Protein AF-A0A914VHV5-F1 (afdb_monomer)

pLDDT: mean 83.79, std 13.7, range [30.36, 97.0]

Organism: NCBI:txid2011161

Foldseek 3Di:
DVLLVLLLLLLLVVLVVCPVVDDLADDQVVDAAEFEPDPSGVSSRQSSVLNNRQQDDPQCPDPVDRGHDDDYHYDHQQPDPQLNVPHAQQLVVVVVVVCVVPPPVLVVVCVVCVVVQVVCCVPVPDPDRDDPPPRVVVVVCVVQVDRQVNVQVVCVLLVNHDPDGQDRSKDWDWDWDDDPNWIFIWIWIDRDSVDDTDTTDRRPADPRRTPVNVVVSNVVRDDPDSCVSSPPPDPPPDDDDPDPDD

InterPro domains:
  IPR000560 Histidine phosphatase superfamily, clade-2 [PF00328] (6-115)
  IPR000560 Histidine phosphatase superfamily, clade-2 [cd07061] (6-190)
  IPR029033 Histidine phosphatase superfamily [G3DSA:3.40.50.1240] (1-146)
  IPR029033 Histidine phosphatase superfamily [G3DSA:3.40.50.1240] (147-243)
  IPR029033 Histidine phosphatase superfamily [SSF53254] (2-230)
  IPR050645 Histidine Acid Phosphatase [PTHR11567] (2-126)

Sequence (246 aa):
MKGIWQQYDLGKYLRQRYDGFFPRKYVASEI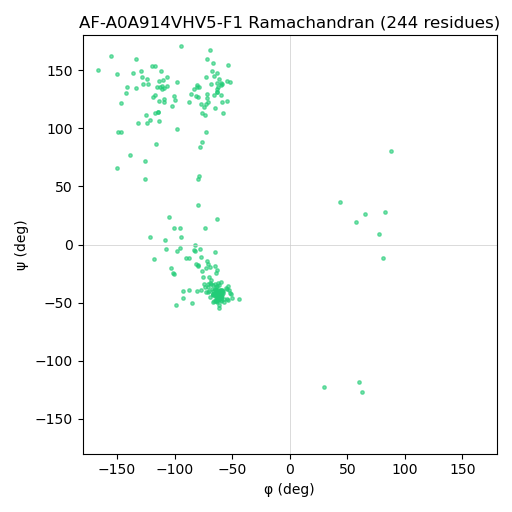AVRSSSYNRAIMSALTTMAGLFEPEGDQIWNKNVNWQPVSVQVIPKADDPLLYTSRSCPAAEKLWEDYKKNSLELRRVEQQYSTLLKYLEEKSGFNRSLSLYKDVVRIFDSLNCEHDTTLSALFNNLGAPQNRNPPYAAMLMIELHQVGDQYFVEVYYRNDSAHAAHIINVGECPGPCSLHQFGIRSDSRIPKNWYKECGFDDCSNKHTESGDNS

Solvent-accessible surface area (backbone atoms only — not comparable to full-atom values): 14905 Å² total; per-residue (Å²): 113,70,69,54,54,47,22,23,52,49,11,41,49,52,39,63,75,42,59,87,74,55,73,71,58,85,50,77,93,82,53,86,44,77,38,47,68,44,68,71,45,43,54,39,51,55,32,20,46,38,35,42,31,47,48,54,81,89,55,51,87,44,97,91,45,83,55,51,96,74,78,68,46,67,48,58,63,95,76,28,84,82,75,34,89,83,56,90,35,63,45,60,52,50,54,49,55,52,46,68,76,66,39,64,67,59,53,52,51,52,61,75,43,42,71,58,50,52,52,45,33,74,70,68,74,51,97,53,89,71,45,74,76,62,42,49,43,48,52,48,34,65,76,61,74,62,78,49,60,63,60,52,51,49,26,50,74,44,50,40,69,70,98,61,83,66,44,90,75,41,44,80,47,80,44,83,45,74,61,88,97,44,48,33,47,49,39,30,43,28,71,48,91,92,51,79,63,42,81,53,68,47,46,100,40,68,87,82,26,38,46,66,60,53,45,61,58,48,60,79,73,53,74,91,48,60,55,61,69,24,68,49,94,54,96,77,77,71,84,80,76,80,76,85,77,129

Structure (mmCIF, N/CA/C/O backbone):
data_AF-A0A914VHV5-F1
#
_entry.id   AF-A0A914VHV5-F1
#
loop_
_atom_site.group_PDB
_atom_site.id
_atom_site.type_symbol
_atom_site.label_atom_id
_atom_site.label_alt_id
_atom_site.label_comp_id
_atom_site.label_asym_id
_atom_site.label_entity_id
_atom_site.label_seq_id
_atom_site.pdbx_PDB_ins_code
_atom_site.Cartn_x
_atom_site.Cartn_y
_atom_site.Cartn_z
_atom_site.occupancy
_atom_site.B_iso_or_equiv
_atom_site.auth_seq_id
_atom_site.auth_comp_id
_atom_site.auth_asym_id
_atom_site.auth_atom_id
_atom_site.pdbx_PDB_model_num
ATOM 1 N N . MET A 1 1 ? 11.439 -12.213 13.516 1.00 62.00 1 MET A N 1
ATOM 2 C CA . MET A 1 1 ? 10.510 -11.504 14.431 1.00 62.00 1 MET A CA 1
ATOM 3 C C . MET A 1 1 ? 10.406 -9.995 14.184 1.00 62.00 1 MET A C 1
ATOM 5 O O . MET A 1 1 ? 9.335 -9.465 14.430 1.00 62.00 1 MET A O 1
ATOM 9 N N . LYS A 1 2 ? 11.432 -9.299 13.660 1.00 86.88 2 LYS A N 1
ATOM 10 C CA . LYS A 1 2 ? 11.384 -7.843 13.384 1.00 86.88 2 LYS A CA 1
ATOM 11 C C . LYS A 1 2 ? 10.148 -7.381 12.583 1.00 86.88 2 LYS A C 1
ATOM 13 O O . LYS A 1 2 ? 9.486 -6.444 13.004 1.00 86.88 2 LYS A O 1
ATOM 18 N N . GLY A 1 3 ? 9.789 -8.086 11.504 1.00 87.69 3 GLY A N 1
ATOM 19 C CA . GLY A 1 3 ? 8.622 -7.742 10.675 1.00 87.69 3 GLY A CA 1
ATOM 20 C C . GLY A 1 3 ? 7.271 -7.809 11.397 1.00 87.69 3 GLY A C 1
ATOM 21 O O . GLY A 1 3 ? 6.397 -6.999 11.121 1.00 87.69 3 GLY A O 1
ATOM 22 N N . ILE A 1 4 ? 7.114 -8.725 12.360 1.00 92.06 4 ILE A N 1
ATOM 23 C CA . ILE A 1 4 ? 5.885 -8.837 13.165 1.00 92.06 4 ILE A CA 1
ATOM 24 C C . ILE A 1 4 ? 5.730 -7.576 14.021 1.00 92.06 4 ILE A C 1
ATOM 26 O O . ILE A 1 4 ? 4.691 -6.931 13.974 1.00 92.06 4 ILE A O 1
ATOM 30 N N . TRP A 1 5 ? 6.787 -7.166 14.725 1.00 93.56 5 TRP A N 1
ATOM 31 C CA . TRP A 1 5 ? 6.767 -5.933 15.519 1.00 93.56 5 TRP A CA 1
ATOM 32 C C . TRP A 1 5 ? 6.475 -4.697 14.669 1.00 93.56 5 TRP A C 1
ATOM 34 O O . TRP A 1 5 ? 5.610 -3.910 15.027 1.00 93.56 5 TRP A O 1
ATOM 44 N N . GLN A 1 6 ? 7.099 -4.581 13.493 1.00 92.88 6 GLN A N 1
ATOM 45 C CA . GLN A 1 6 ? 6.834 -3.468 12.575 1.00 92.88 6 GLN A CA 1
ATOM 46 C C . GLN A 1 6 ? 5.355 -3.379 12.166 1.00 92.88 6 GLN A C 1
ATOM 48 O O . GLN A 1 6 ? 4.797 -2.286 12.120 1.00 92.88 6 GLN A O 1
ATOM 53 N N . GLN A 1 7 ? 4.713 -4.517 11.886 1.00 94.44 7 GLN A N 1
ATOM 54 C CA . GLN A 1 7 ? 3.294 -4.556 11.520 1.00 94.44 7 GLN A CA 1
ATOM 55 C C . GLN A 1 7 ? 2.375 -4.304 12.717 1.00 94.44 7 GLN A C 1
ATOM 57 O O . GLN A 1 7 ? 1.360 -3.627 12.570 1.00 94.44 7 GLN A O 1
ATOM 62 N N . TYR A 1 8 ? 2.741 -4.794 13.902 1.00 95.56 8 TYR A N 1
ATOM 63 C CA . TYR A 1 8 ? 2.000 -4.533 15.135 1.00 95.56 8 TYR A CA 1
ATOM 64 C C . TYR A 1 8 ? 2.019 -3.041 15.487 1.00 95.56 8 TYR A C 1
ATOM 66 O O . TYR A 1 8 ? 0.967 -2.437 15.696 1.00 95.56 8 TYR A O 1
ATOM 74 N N . ASP A 1 9 ? 3.201 -2.421 15.453 1.00 95.19 9 ASP A N 1
ATOM 75 C CA . ASP A 1 9 ? 3.385 -0.990 15.702 1.00 95.19 9 ASP A CA 1
ATOM 76 C C . ASP A 1 9 ? 2.663 -0.138 14.653 1.00 95.19 9 ASP A C 1
ATOM 78 O O . ASP A 1 9 ? 2.087 0.900 14.979 1.00 95.19 9 ASP A O 1
ATOM 82 N N . LEU A 1 10 ? 2.633 -0.589 13.393 1.00 95.12 10 LEU A N 1
ATOM 83 C CA . LEU A 1 10 ? 1.822 0.032 12.347 1.00 95.12 10 LEU A CA 1
ATOM 84 C C . LEU A 1 10 ? 0.323 -0.015 12.688 1.00 95.12 10 LEU A C 1
ATOM 86 O O . LEU A 1 10 ? -0.371 0.985 12.515 1.00 95.12 10 LEU A O 1
ATOM 90 N N . GLY A 1 11 ? -0.167 -1.135 13.223 1.00 96.00 11 GLY A N 1
ATOM 91 C CA . GLY A 1 11 ? -1.534 -1.257 13.734 1.00 96.00 11 GLY A CA 1
ATOM 92 C C . GLY A 1 11 ? -1.826 -0.269 14.866 1.00 96.00 11 GLY A C 1
ATOM 93 O O . GLY A 1 11 ? -2.830 0.440 14.830 1.00 96.00 11 GLY A O 1
ATOM 94 N N . LYS A 1 12 ? -0.909 -0.140 15.833 1.00 95.56 12 LYS A N 1
ATOM 95 C CA . LYS A 1 12 ? -1.035 0.833 16.933 1.00 95.56 12 LYS A CA 1
ATOM 96 C C . LYS A 1 12 ? -1.017 2.278 16.428 1.00 95.56 12 LYS A C 1
ATOM 98 O O . LYS A 1 12 ? -1.802 3.095 16.906 1.00 95.56 12 LYS A O 1
ATOM 103 N N . TYR A 1 13 ? -0.177 2.585 15.438 1.00 95.88 13 TYR A N 1
ATOM 104 C CA . TYR A 1 13 ? -0.155 3.889 14.774 1.00 95.88 13 TYR A CA 1
ATOM 105 C C . TYR A 1 13 ? -1.501 4.210 14.113 1.00 95.88 13 TYR A C 1
ATOM 107 O O . TYR A 1 13 ? -2.045 5.290 14.332 1.00 95.88 13 TYR A O 1
ATOM 115 N N . LEU A 1 14 ? -2.073 3.267 13.355 1.00 95.81 14 LEU A N 1
ATOM 116 C CA . LEU A 1 14 ? -3.394 3.428 12.740 1.00 95.81 14 LEU A CA 1
ATOM 117 C C . LEU A 1 14 ? -4.486 3.659 13.786 1.00 95.81 14 LEU A C 1
ATOM 119 O O . LEU A 1 14 ? -5.346 4.518 13.594 1.00 95.81 14 LEU A O 1
ATOM 123 N N . ARG A 1 15 ? -4.431 2.936 14.914 1.00 95.19 15 ARG A N 1
ATOM 124 C CA . ARG A 1 15 ? -5.389 3.112 16.009 1.00 95.19 15 ARG A CA 1
ATOM 125 C C . ARG A 1 15 ? -5.335 4.526 16.573 1.00 95.19 15 ARG A C 1
ATOM 127 O O . ARG A 1 15 ? -6.385 5.105 16.828 1.00 95.19 15 ARG A O 1
ATOM 134 N N . GLN A 1 16 ? -4.134 5.066 16.762 1.00 94.94 16 GLN A N 1
ATOM 135 C CA . GLN A 1 16 ? -3.941 6.430 17.251 1.00 94.94 16 GLN A CA 1
ATOM 136 C C . GLN A 1 16 ? -4.367 7.472 16.212 1.00 94.94 16 GLN A C 1
ATOM 138 O O . GLN A 1 16 ? -5.062 8.421 16.557 1.00 94.94 16 GLN A O 1
ATOM 143 N N . ARG A 1 17 ? -3.984 7.292 14.941 1.00 95.06 17 ARG A N 1
ATOM 144 C CA . ARG A 1 17 ? -4.293 8.235 13.854 1.00 95.06 17 ARG A CA 1
ATOM 145 C C . ARG A 1 17 ? -5.795 8.379 13.620 1.00 95.06 17 ARG A C 1
ATOM 147 O O . ARG A 1 17 ? -6.265 9.488 13.401 1.00 95.06 17 ARG A O 1
ATOM 154 N N . TYR A 1 18 ? -6.519 7.266 13.656 1.00 95.25 18 TYR A N 1
ATOM 155 C CA . TYR A 1 18 ? -7.953 7.218 13.385 1.00 95.25 18 TYR A CA 1
ATOM 156 C C . TYR A 1 18 ? -8.787 7.047 14.662 1.00 95.25 18 TYR A C 1
ATOM 158 O O . TYR A 1 18 ? -9.908 6.532 14.614 1.00 95.25 18 TYR A O 1
ATOM 166 N N . ASP A 1 19 ? -8.257 7.430 15.829 1.00 92.75 19 ASP A N 1
ATOM 167 C CA . ASP A 1 19 ? -9.059 7.495 17.053 1.00 92.75 19 ASP A CA 1
ATOM 168 C C . ASP A 1 19 ? -10.223 8.475 16.848 1.00 92.75 19 ASP A C 1
ATOM 170 O O . ASP A 1 19 ? -10.046 9.582 16.345 1.00 92.75 19 ASP A O 1
ATOM 174 N N . GLY A 1 20 ? -11.437 8.026 17.160 1.00 90.75 20 GLY A N 1
ATOM 175 C CA . GLY A 1 20 ? -12.668 8.779 16.907 1.00 90.75 20 GLY A CA 1
ATOM 176 C C . GLY A 1 20 ? -13.232 8.707 15.479 1.00 90.75 20 GLY A C 1
ATOM 177 O O . GLY A 1 20 ? -14.383 9.093 15.304 1.00 90.75 20 GLY A O 1
ATOM 178 N N . PHE A 1 21 ? -12.500 8.187 14.481 1.00 92.69 21 PHE A N 1
ATOM 179 C CA . PHE A 1 21 ? -13.040 7.997 13.121 1.00 92.69 21 PHE A CA 1
ATOM 180 C C . PHE A 1 21 ? -13.809 6.677 12.980 1.00 92.69 21 PHE A C 1
ATOM 182 O O . PHE A 1 21 ? -14.954 6.679 12.539 1.00 92.69 21 PHE A O 1
ATOM 189 N N . PHE A 1 22 ? -13.209 5.559 13.403 1.00 89.44 22 PHE A N 1
ATOM 190 C CA . PHE A 1 22 ? -13.908 4.275 13.548 1.00 89.44 22 PHE A CA 1
ATOM 191 C C . PHE A 1 22 ? -13.912 3.804 15.010 1.00 89.44 22 PHE A C 1
ATOM 193 O O . PHE A 1 22 ? -12.989 4.152 15.767 1.00 89.44 22 PHE A O 1
ATOM 200 N N . PRO A 1 23 ? -14.914 2.996 15.417 1.00 89.81 23 PRO A N 1
ATOM 201 C CA . PRO A 1 23 ? -15.052 2.497 16.780 1.00 89.81 23 PRO A CA 1
ATOM 202 C C . PRO A 1 23 ? -13.787 1.798 17.289 1.00 89.81 23 PRO A C 1
ATOM 204 O O . PRO A 1 23 ? -12.987 1.259 16.522 1.00 89.81 23 PRO A O 1
ATOM 207 N N . ARG A 1 24 ? -13.597 1.782 18.614 1.00 91.25 24 ARG A N 1
ATOM 208 C CA . ARG A 1 24 ? -12.517 0.991 19.234 1.00 91.25 24 ARG A CA 1
ATOM 209 C C . ARG A 1 24 ? -12.723 -0.508 19.072 1.00 91.25 24 ARG A C 1
ATOM 211 O O . ARG A 1 24 ? -11.761 -1.237 18.861 1.00 91.25 24 ARG A O 1
ATOM 218 N N . LYS A 1 25 ? -13.982 -0.940 19.114 1.00 93.75 25 LYS A N 1
ATOM 219 C CA . LYS A 1 25 ? -14.383 -2.319 18.842 1.00 93.75 25 LYS A CA 1
ATOM 220 C C . LYS A 1 25 ? -14.270 -2.630 17.354 1.00 93.75 25 LYS A C 1
ATOM 222 O O . LYS A 1 25 ? -14.583 -1.788 16.516 1.00 93.75 25 LYS A O 1
ATOM 227 N N . TYR A 1 26 ? -13.883 -3.857 17.030 1.00 94.81 26 TYR A N 1
ATOM 228 C CA . TYR A 1 26 ? -13.874 -4.325 15.649 1.00 94.81 26 TYR A CA 1
ATOM 229 C C . TYR A 1 26 ? -15.309 -4.536 15.149 1.00 94.81 26 TYR A C 1
ATOM 231 O O . TYR A 1 26 ? -16.079 -5.275 15.765 1.00 94.81 26 TYR A O 1
ATOM 239 N N . VAL A 1 27 ? -15.657 -3.923 14.017 1.00 92.94 27 VAL A N 1
ATOM 240 C CA . VAL A 1 27 ? -16.961 -4.083 13.361 1.00 92.94 27 VAL A CA 1
ATOM 241 C C . VAL A 1 27 ? -16.737 -4.522 11.915 1.00 92.94 27 VAL A C 1
ATOM 243 O O . VAL A 1 27 ? -16.249 -3.759 11.083 1.00 92.94 27 VAL A O 1
ATOM 246 N N . ALA A 1 28 ? -17.103 -5.767 11.599 1.00 91.25 28 ALA A N 1
ATOM 247 C CA . ALA A 1 28 ? -16.816 -6.378 10.297 1.00 91.25 28 ALA A CA 1
ATOM 248 C C . ALA A 1 28 ? -17.501 -5.682 9.103 1.00 91.25 28 ALA A C 1
ATOM 250 O O . ALA A 1 28 ? -17.031 -5.817 7.977 1.00 91.25 28 ALA A O 1
ATOM 251 N N . SER A 1 29 ? -18.592 -4.938 9.327 1.00 91.12 29 SER A N 1
ATOM 252 C CA . SER A 1 29 ? -19.268 -4.152 8.284 1.00 91.12 29 SER A CA 1
ATOM 253 C C . SER A 1 29 ? -18.592 -2.813 7.980 1.00 91.12 29 SER A C 1
ATOM 255 O O . SER A 1 29 ? -18.855 -2.239 6.930 1.00 91.12 29 SER A O 1
ATOM 257 N N . GLU A 1 30 ? -17.740 -2.313 8.877 1.00 90.94 30 GLU A N 1
ATOM 258 C CA . GLU A 1 30 ? -17.025 -1.040 8.707 1.00 90.94 30 GLU A CA 1
ATOM 259 C C . GLU A 1 30 ? -15.578 -1.252 8.250 1.00 90.94 30 GLU A C 1
ATOM 261 O O . GLU A 1 30 ? -14.992 -0.388 7.601 1.00 90.94 30 GLU A O 1
ATOM 266 N N . ILE A 1 31 ? -15.000 -2.416 8.564 1.00 92.50 31 ILE A N 1
ATOM 267 C CA . ILE A 1 31 ? -13.592 -2.722 8.320 1.00 92.50 31 ILE A CA 1
ATOM 268 C C . ILE A 1 31 ? -13.466 -3.955 7.428 1.00 92.50 31 ILE A C 1
ATOM 270 O O . ILE A 1 31 ? -13.639 -5.093 7.872 1.00 92.50 31 ILE A O 1
ATOM 274 N N . ALA A 1 32 ? -13.083 -3.720 6.175 1.00 93.38 32 ALA A N 1
ATOM 275 C CA . ALA A 1 32 ? -12.709 -4.762 5.231 1.00 93.38 32 ALA A CA 1
ATOM 276 C C . ALA A 1 32 ? -11.182 -4.863 5.129 1.00 93.38 32 ALA A C 1
ATOM 278 O O . ALA A 1 32 ? -10.499 -3.874 4.865 1.00 93.38 32 ALA A O 1
ATOM 279 N N . VAL A 1 33 ? -10.645 -6.071 5.297 1.00 94.25 33 VAL A N 1
ATOM 280 C CA . VAL A 1 33 ? -9.208 -6.341 5.171 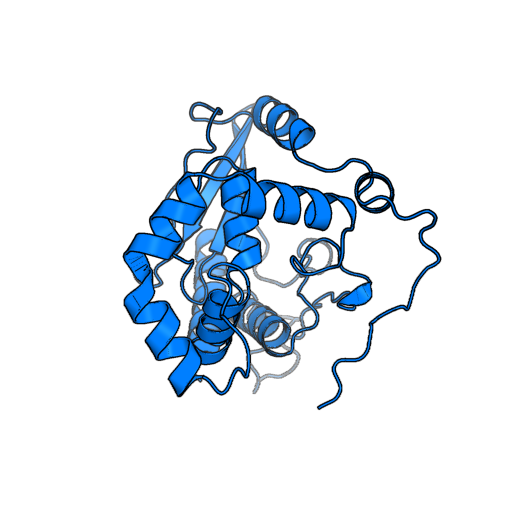1.00 94.25 33 VAL A CA 1
ATOM 281 C C . VAL A 1 33 ? -9.000 -7.344 4.049 1.00 94.25 33 VAL A C 1
ATOM 283 O O . VAL A 1 33 ? -9.598 -8.420 4.057 1.00 94.25 33 VAL A O 1
ATOM 286 N N . ARG A 1 34 ? -8.131 -7.012 3.094 1.00 92.25 34 ARG A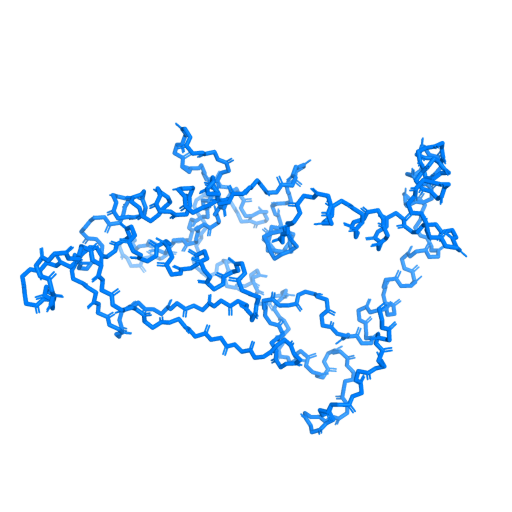 N 1
ATOM 287 C CA . ARG A 1 34 ? -7.753 -7.895 1.988 1.00 92.25 34 ARG A CA 1
ATOM 288 C C . ARG A 1 34 ? -6.238 -8.018 1.910 1.00 92.25 34 ARG A C 1
ATOM 290 O O . ARG A 1 34 ? -5.531 -7.024 2.041 1.00 92.25 34 ARG A O 1
ATOM 297 N N . SER A 1 35 ? -5.747 -9.229 1.674 1.00 89.69 35 SER A N 1
ATOM 298 C CA . SER A 1 35 ? -4.321 -9.519 1.517 1.00 89.69 35 SER A CA 1
ATOM 299 C C . SER A 1 35 ? -4.067 -10.420 0.309 1.00 89.69 35 SER A C 1
ATOM 301 O O . SER A 1 35 ? -4.972 -11.106 -0.172 1.00 89.69 35 SER A O 1
ATOM 303 N N . SER A 1 36 ? -2.831 -10.417 -0.191 1.00 87.19 36 SER A N 1
ATOM 304 C CA . SER A 1 36 ? -2.400 -11.386 -1.201 1.00 87.19 36 SER A CA 1
ATOM 305 C C . SER A 1 36 ? -2.240 -12.771 -0.570 1.00 87.19 36 SER A C 1
ATOM 307 O O . SER A 1 36 ? -2.050 -12.902 0.640 1.00 87.19 36 SER A O 1
ATOM 309 N N . SER A 1 37 ? -2.266 -13.830 -1.382 1.00 87.44 37 SER A N 1
ATOM 310 C CA . SER A 1 37 ? -2.199 -15.215 -0.891 1.00 87.44 37 SER A CA 1
ATOM 311 C C . SER A 1 37 ? -0.817 -15.663 -0.395 1.00 87.44 37 SER A C 1
ATOM 313 O O . SER A 1 37 ? -0.580 -16.857 -0.228 1.00 87.44 37 SER A O 1
ATOM 315 N N . TYR A 1 38 ? 0.122 -14.740 -0.175 1.00 85.81 38 TYR A N 1
ATOM 316 C CA . TYR A 1 38 ? 1.415 -15.062 0.419 1.00 85.81 38 TYR A CA 1
ATOM 317 C C . TYR A 1 38 ? 1.320 -15.109 1.941 1.00 85.81 38 TYR A C 1
ATOM 319 O O . TYR A 1 38 ? 0.874 -14.146 2.564 1.00 85.81 38 TYR A O 1
ATOM 327 N N . ASN A 1 39 ? 1.887 -16.151 2.555 1.00 89.25 39 ASN A N 1
ATOM 328 C CA . ASN A 1 39 ? 1.931 -16.294 4.016 1.00 89.25 39 ASN A CA 1
ATOM 329 C C . ASN A 1 39 ? 2.470 -15.036 4.715 1.00 89.25 39 ASN A C 1
ATOM 331 O O . ASN A 1 39 ? 1.881 -14.577 5.688 1.00 89.25 39 ASN A O 1
ATOM 335 N N . ARG A 1 40 ? 3.530 -14.414 4.175 1.00 88.00 40 ARG A N 1
ATOM 336 C CA . ARG A 1 40 ? 4.093 -13.171 4.734 1.00 88.00 40 ARG A CA 1
ATOM 337 C C . ARG A 1 40 ? 3.087 -12.016 4.767 1.00 88.00 40 ARG A C 1
ATOM 339 O O . ARG A 1 40 ? 3.055 -11.272 5.743 1.00 88.00 40 ARG A O 1
ATOM 346 N N . ALA A 1 41 ? 2.257 -11.882 3.734 1.00 88.56 41 ALA A N 1
ATOM 347 C CA . ALA A 1 41 ? 1.283 -10.802 3.604 1.00 88.56 41 ALA A CA 1
ATOM 348 C C . ALA A 1 41 ? 0.060 -11.048 4.496 1.00 88.56 41 ALA A C 1
ATOM 350 O O . ALA A 1 41 ? -0.426 -10.123 5.144 1.00 88.56 41 ALA A O 1
ATOM 351 N N . ILE A 1 42 ? -0.400 -12.299 4.587 1.00 91.69 42 ILE A N 1
ATOM 352 C CA . ILE A 1 42 ? -1.489 -12.698 5.490 1.00 91.69 42 ILE A CA 1
ATOM 353 C C . ILE A 1 42 ? -1.068 -12.486 6.947 1.00 91.69 42 ILE A C 1
ATOM 355 O O . ILE A 1 42 ? -1.782 -11.835 7.705 1.00 91.69 42 ILE A O 1
ATOM 359 N N . MET A 1 43 ? 0.120 -12.968 7.330 1.00 93.75 43 MET A N 1
ATOM 360 C CA . MET A 1 43 ? 0.656 -12.774 8.680 1.00 93.75 43 MET A CA 1
ATOM 361 C C . MET A 1 43 ? 0.843 -11.294 9.011 1.00 93.75 43 MET A C 1
ATOM 363 O O . MET A 1 43 ? 0.538 -10.883 10.128 1.00 93.75 43 MET A O 1
ATOM 367 N N . SER A 1 44 ? 1.303 -10.489 8.048 1.00 94.06 44 SER A N 1
ATOM 368 C CA . SER A 1 44 ? 1.431 -9.040 8.226 1.00 94.06 44 SER A CA 1
ATOM 369 C C . SER A 1 44 ? 0.075 -8.402 8.501 1.00 94.06 44 SER A C 1
ATOM 371 O O . SER A 1 44 ? -0.073 -7.760 9.533 1.00 94.06 44 SER A O 1
ATOM 373 N N . ALA A 1 45 ? -0.928 -8.671 7.657 1.00 94.81 45 ALA A N 1
ATOM 374 C CA . ALA A 1 45 ? -2.280 -8.146 7.825 1.00 94.81 45 ALA A CA 1
ATOM 375 C C . ALA A 1 45 ? -2.873 -8.525 9.190 1.00 94.81 45 ALA A C 1
ATOM 377 O O . ALA A 1 45 ? -3.314 -7.650 9.927 1.00 94.81 45 ALA A O 1
ATOM 378 N N . LEU A 1 46 ? -2.812 -9.805 9.574 1.00 96.00 46 LEU A N 1
ATOM 379 C CA . LEU A 1 46 ? -3.296 -10.274 10.879 1.00 96.00 46 LEU A CA 1
ATOM 380 C C . LEU A 1 46 ? -2.589 -9.578 12.049 1.00 96.00 46 LEU A C 1
ATOM 382 O O . LEU A 1 46 ? -3.229 -9.232 13.039 1.00 96.00 46 LEU A O 1
ATOM 386 N N . THR A 1 47 ? -1.281 -9.348 11.930 1.00 96.19 47 THR A N 1
ATOM 387 C CA . THR A 1 47 ? -0.490 -8.678 12.968 1.00 96.19 47 THR A CA 1
ATOM 388 C C . THR A 1 47 ? -0.828 -7.188 13.064 1.00 96.19 47 THR A C 1
ATOM 390 O O . THR A 1 47 ? -0.975 -6.667 14.168 1.00 96.19 47 THR A O 1
ATOM 393 N N . THR A 1 48 ? -1.021 -6.505 11.932 1.00 96.56 48 THR A N 1
ATOM 394 C CA . THR A 1 48 ? -1.520 -5.123 11.903 1.00 96.56 48 THR A CA 1
ATOM 395 C C . THR A 1 48 ? -2.897 -5.028 12.550 1.00 96.56 48 THR A C 1
ATOM 397 O O . THR A 1 48 ? -3.119 -4.148 13.378 1.00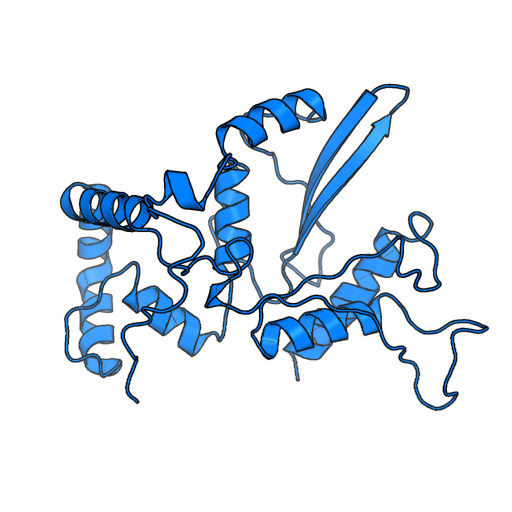 96.56 48 THR A O 1
ATOM 400 N N . MET A 1 49 ? -3.802 -5.965 12.247 1.00 96.81 49 MET A N 1
ATOM 401 C CA . MET A 1 49 ? -5.129 -6.005 12.867 1.00 96.81 49 MET A CA 1
ATOM 402 C C . MET A 1 49 ? -5.060 -6.253 14.375 1.00 96.81 49 MET A C 1
ATOM 404 O O . MET A 1 49 ? -5.834 -5.650 15.113 1.00 96.81 49 MET A O 1
ATOM 408 N N . ALA A 1 50 ? -4.119 -7.079 14.841 1.00 96.50 50 ALA A N 1
ATOM 409 C CA . ALA A 1 50 ? -3.904 -7.317 16.267 1.00 96.50 50 ALA A CA 1
ATOM 410 C C . ALA A 1 50 ? -3.487 -6.043 17.021 1.00 96.50 50 ALA A C 1
ATOM 412 O O . ALA A 1 50 ? -3.950 -5.823 18.133 1.00 96.50 50 ALA A O 1
ATOM 413 N N . GLY A 1 51 ? -2.648 -5.194 16.415 1.00 95.25 51 GLY A N 1
ATOM 414 C CA . GLY A 1 51 ? -2.295 -3.890 16.990 1.00 95.25 51 GLY A CA 1
ATOM 415 C C . GLY A 1 51 ? -3.406 -2.843 16.852 1.00 95.25 51 GLY A C 1
ATOM 416 O O . GLY A 1 51 ? -3.505 -1.935 17.674 1.00 95.25 51 GLY A O 1
ATOM 417 N N . LEU A 1 52 ? -4.246 -2.954 15.821 1.00 96.12 52 LEU A N 1
ATOM 418 C CA . LEU A 1 52 ? -5.318 -1.999 15.540 1.00 96.12 52 LEU A CA 1
ATOM 419 C C . LEU A 1 52 ? -6.572 -2.224 16.401 1.00 96.12 52 LEU A C 1
ATOM 421 O O . LEU A 1 52 ? -7.174 -1.256 16.863 1.00 96.12 52 LEU A O 1
ATOM 425 N N . PHE A 1 53 ? -6.955 -3.483 16.627 1.00 96.00 53 PHE A N 1
ATOM 426 C CA . PHE A 1 53 ? -8.181 -3.872 17.330 1.00 96.00 53 PHE A CA 1
ATOM 427 C C . PHE A 1 53 ? -7.890 -4.815 18.497 1.00 96.00 53 PHE A C 1
ATOM 429 O O . PHE A 1 53 ? -8.232 -6.001 18.470 1.00 96.00 53 PHE A O 1
ATOM 436 N N . GLU A 1 54 ? -7.301 -4.275 19.559 1.00 95.19 54 GLU A N 1
ATOM 437 C CA . GLU A 1 54 ? -7.253 -4.983 20.839 1.00 95.19 54 GLU A CA 1
ATOM 438 C C . GLU A 1 54 ? -8.688 -5.200 21.368 1.00 95.19 54 GLU A C 1
ATOM 440 O O . GLU A 1 54 ? -9.524 -4.298 21.258 1.00 95.19 54 GLU A O 1
ATOM 445 N N . PRO A 1 55 ? -9.029 -6.399 21.875 1.00 95.69 55 PRO A N 1
ATOM 446 C CA . PRO A 1 55 ? -10.384 -6.692 22.328 1.00 95.69 55 PRO A CA 1
ATOM 447 C C . PRO A 1 55 ? -10.769 -5.849 23.551 1.00 95.69 55 PRO A C 1
ATOM 449 O O . PRO A 1 55 ? -10.081 -5.857 24.569 1.00 95.69 55 PRO A O 1
ATOM 452 N N . GLU A 1 56 ? -11.924 -5.184 23.485 1.00 93.00 56 GLU A N 1
ATOM 453 C CA . GLU A 1 56 ? -12.480 -4.394 24.588 1.00 93.00 56 GLU A CA 1
ATOM 454 C C . GLU A 1 56 ? -13.895 -4.868 24.956 1.00 93.00 56 GLU A C 1
ATOM 456 O O . GLU A 1 56 ? -14.713 -5.204 24.095 1.00 93.00 56 GLU A O 1
ATOM 461 N N . GLY A 1 57 ? -14.207 -4.861 26.255 1.00 93.69 57 GLY A N 1
ATOM 462 C CA . GLY A 1 57 ? -15.540 -5.184 26.768 1.00 93.69 57 GLY A CA 1
ATOM 463 C C . GLY A 1 57 ? -16.005 -6.597 26.404 1.00 93.69 57 GLY A C 1
ATOM 464 O O . GLY A 1 57 ? -15.404 -7.587 26.810 1.00 93.69 57 GLY A O 1
ATOM 465 N N . ASP A 1 58 ? -17.097 -6.679 25.650 1.00 95.00 58 ASP A N 1
ATOM 466 C CA . ASP A 1 58 ? -17.731 -7.917 25.181 1.00 95.00 58 ASP A CA 1
ATOM 467 C C . ASP A 1 58 ? -16.945 -8.649 24.080 1.00 95.00 58 ASP A C 1
ATOM 469 O O . ASP A 1 58 ? -17.201 -9.826 23.840 1.00 95.00 58 ASP A O 1
ATOM 473 N N . GLN A 1 59 ? -15.959 -8.004 23.446 1.00 95.75 59 GLN A N 1
ATOM 474 C CA . GLN A 1 59 ? -15.073 -8.653 22.468 1.00 95.75 59 GLN A CA 1
ATOM 475 C C . GLN A 1 59 ? -13.912 -9.429 23.117 1.00 95.75 59 GLN A C 1
ATOM 477 O O . GLN A 1 59 ? -13.171 -10.137 22.430 1.00 95.75 59 GLN A O 1
ATOM 482 N N . ILE A 1 60 ? -13.756 -9.348 24.445 1.00 97.00 60 ILE A N 1
ATOM 483 C CA . ILE A 1 60 ? -12.773 -10.138 25.196 1.00 97.00 60 ILE A CA 1
ATOM 484 C C . ILE A 1 60 ? -13.285 -11.577 25.328 1.00 97.00 60 ILE A C 1
ATOM 486 O O . ILE A 1 60 ? -13.927 -11.952 26.308 1.00 97.00 60 ILE A O 1
ATOM 490 N N . TRP A 1 61 ? -12.970 -12.408 24.336 1.00 96.00 61 TRP A N 1
ATOM 491 C CA . TRP A 1 61 ? -13.316 -13.833 24.345 1.00 96.00 61 TRP A CA 1
ATOM 492 C C . TRP A 1 61 ? -12.406 -14.661 25.272 1.00 96.00 61 TRP A C 1
ATOM 494 O O . TRP A 1 61 ? -12.797 -15.734 25.731 1.00 96.00 61 TRP A O 1
ATOM 504 N N . ASN A 1 62 ? -11.195 -14.171 25.570 1.00 96.25 62 ASN A N 1
ATOM 505 C CA . ASN A 1 62 ? -10.226 -14.834 26.441 1.00 96.25 62 ASN A CA 1
ATOM 506 C C . ASN A 1 62 ? -9.400 -13.814 27.236 1.00 96.25 62 ASN A C 1
ATOM 508 O O . ASN A 1 62 ? -8.684 -12.998 26.668 1.00 96.25 62 ASN A O 1
ATOM 512 N N . LYS A 1 63 ? -9.447 -13.897 28.571 1.00 94.94 63 LYS A N 1
ATOM 513 C CA . LYS A 1 63 ? -8.764 -12.951 29.474 1.00 94.94 63 LYS A CA 1
ATOM 514 C C . LYS A 1 63 ? -7.236 -13.061 29.466 1.00 94.94 63 LYS A C 1
ATOM 516 O O . LYS A 1 63 ? -6.567 -12.128 29.889 1.00 94.94 63 LYS A O 1
ATOM 521 N N . ASN A 1 64 ? -6.692 -14.183 29.001 1.00 96.62 64 ASN A N 1
ATOM 522 C CA . ASN A 1 64 ? -5.249 -14.423 28.943 1.00 96.62 64 ASN A CA 1
ATOM 523 C C . ASN A 1 64 ? -4.652 -14.082 27.568 1.00 96.62 64 ASN A C 1
ATOM 525 O O . ASN A 1 64 ? -3.446 -14.217 27.376 1.00 96.62 64 ASN A O 1
ATOM 529 N N . VAL A 1 65 ? -5.485 -13.683 26.600 1.00 93.75 65 VAL A N 1
ATOM 530 C CA . VAL A 1 65 ? -5.080 -13.427 25.215 1.00 93.75 65 VAL A CA 1
ATOM 531 C C . VAL A 1 65 ? -5.648 -12.079 24.775 1.00 93.75 65 VAL A C 1
ATOM 533 O O . VAL A 1 65 ? -6.830 -11.972 24.463 1.00 93.75 65 VAL A O 1
ATOM 536 N N . ASN A 1 66 ? -4.796 -11.051 24.714 1.00 92.69 66 ASN A N 1
ATOM 537 C CA . ASN A 1 66 ? -5.172 -9.715 24.235 1.00 92.69 66 ASN A CA 1
ATOM 538 C C . ASN A 1 66 ? -5.192 -9.651 22.695 1.00 92.69 66 ASN A C 1
ATOM 540 O O . ASN A 1 66 ? -4.448 -8.900 22.073 1.00 92.69 66 ASN A O 1
ATOM 544 N N . TRP A 1 67 ? -5.981 -10.523 22.072 1.00 94.94 67 TRP A N 1
ATOM 545 C CA . TRP A 1 67 ? -6.130 -10.628 20.622 1.00 94.94 67 TRP A CA 1
ATOM 546 C C . TRP A 1 67 ? -7.534 -11.118 20.285 1.00 94.94 67 TRP A C 1
ATOM 548 O O . TRP A 1 67 ? -8.085 -11.949 21.007 1.00 94.94 67 TRP A O 1
ATOM 558 N N . GLN A 1 68 ? -8.088 -10.658 19.164 1.00 95.19 68 GLN A N 1
ATOM 559 C CA . GLN A 1 68 ? -9.352 -11.152 18.623 1.00 95.19 68 GLN A CA 1
ATOM 560 C C . GLN A 1 68 ? -9.229 -11.529 17.141 1.00 95.19 68 GLN A C 1
ATOM 562 O O . GLN A 1 68 ? -8.450 -10.908 16.410 1.00 95.19 68 GLN A O 1
ATOM 567 N N . PRO A 1 69 ? -10.005 -12.521 16.670 1.00 94.06 69 PRO A N 1
ATOM 568 C CA . PRO A 1 69 ? -10.071 -12.840 15.252 1.00 94.06 69 PRO A CA 1
ATOM 569 C C . PRO A 1 69 ? -10.632 -11.668 14.437 1.00 94.06 69 PRO A C 1
ATOM 571 O O . PRO A 1 69 ? -11.700 -11.144 14.742 1.00 94.06 69 PRO A O 1
ATOM 574 N N . VAL A 1 70 ? -9.942 -11.313 13.353 1.00 94.81 70 VAL A N 1
ATOM 575 C CA . VAL A 1 70 ? -10.412 -10.360 12.339 1.00 94.81 70 VAL A CA 1
ATOM 576 C C . VAL A 1 70 ? -10.411 -11.050 10.980 1.00 94.81 70 VAL A C 1
ATOM 578 O O . VAL A 1 70 ? -9.485 -11.796 10.657 1.00 94.81 70 VAL A O 1
ATOM 581 N N . SER A 1 71 ? -11.453 -10.816 10.180 1.00 92.56 71 SER A N 1
ATOM 582 C CA . SER A 1 71 ? -11.557 -11.406 8.846 1.00 92.56 71 SER A CA 1
ATOM 583 C C . SER A 1 71 ? -10.545 -10.772 7.88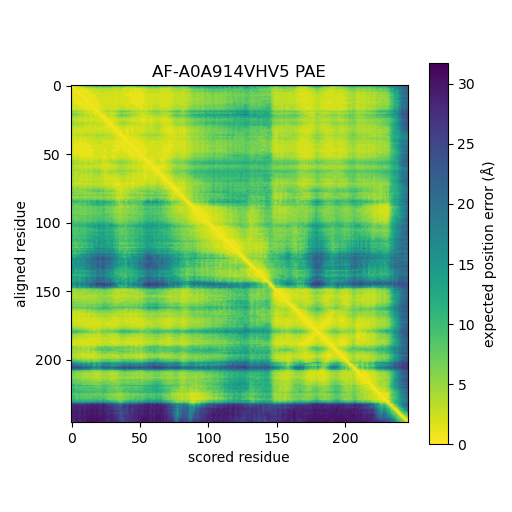9 1.00 92.56 71 SER A C 1
ATOM 585 O O . SER A 1 71 ? -10.566 -9.561 7.676 1.00 92.56 71 SER A O 1
ATOM 587 N N . VAL A 1 72 ? -9.674 -11.597 7.298 1.00 93.50 72 VAL A N 1
ATOM 588 C CA . VAL A 1 72 ? -8.762 -11.206 6.215 1.00 93.50 72 VAL A CA 1
ATOM 589 C C . VAL A 1 72 ? -9.159 -11.969 4.960 1.00 93.50 72 VAL A C 1
ATOM 591 O O . VAL A 1 72 ? -9.047 -13.192 4.898 1.00 93.50 72 V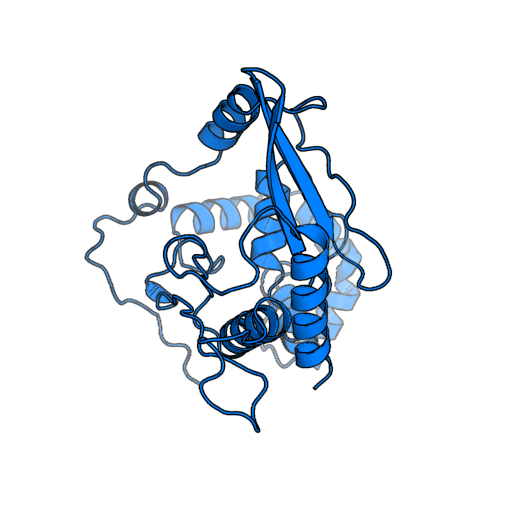AL A O 1
ATOM 594 N N . GLN A 1 73 ? -9.622 -11.240 3.952 1.00 92.81 73 GLN A N 1
ATOM 595 C CA . GLN A 1 73 ? -10.007 -11.801 2.666 1.00 92.81 73 GLN A CA 1
ATOM 596 C C . GLN A 1 73 ? -8.770 -12.032 1.799 1.00 92.81 73 GLN A C 1
ATOM 598 O O . GLN A 1 73 ? -7.893 -11.172 1.694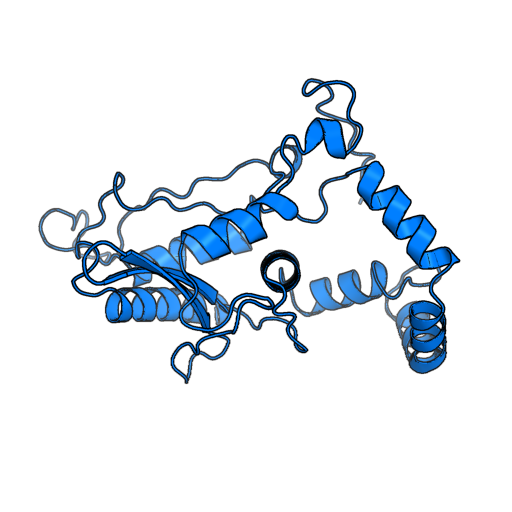 1.00 92.81 73 GLN A O 1
ATOM 603 N N . VAL A 1 74 ? -8.714 -13.189 1.149 1.00 90.50 74 VAL A N 1
ATOM 604 C CA . VAL A 1 74 ? -7.614 -13.576 0.266 1.00 90.50 74 VAL A CA 1
ATOM 605 C C . VAL A 1 74 ? -8.204 -14.133 -1.018 1.00 90.50 74 VAL A C 1
ATOM 607 O O . VAL A 1 74 ? -9.120 -14.951 -0.980 1.00 90.50 74 VAL A O 1
ATOM 610 N N . ILE A 1 75 ? -7.657 -13.702 -2.151 1.00 86.25 75 ILE A N 1
ATOM 611 C CA . ILE A 1 75 ? -7.953 -14.282 -3.461 1.00 86.25 75 ILE A CA 1
ATOM 612 C C . ILE A 1 75 ? -6.728 -15.102 -3.893 1.00 86.25 75 ILE A C 1
ATOM 614 O O . ILE A 1 75 ? -5.599 -14.640 -3.697 1.00 86.25 75 ILE A O 1
ATOM 618 N N . PRO A 1 76 ? -6.903 -16.319 -4.445 1.00 85.00 76 PRO A N 1
ATOM 619 C CA . PRO A 1 76 ? -5.789 -17.092 -4.981 1.00 85.00 76 PRO A CA 1
ATOM 620 C C . PRO A 1 76 ? -4.989 -16.288 -6.008 1.00 85.00 76 PRO A C 1
ATOM 622 O O . PRO A 1 76 ? -5.568 -15.603 -6.847 1.00 85.00 76 PRO A O 1
ATOM 625 N N . LYS A 1 77 ? -3.658 -16.418 -5.982 1.00 80.25 77 LYS A N 1
ATOM 626 C CA . LYS A 1 77 ? -2.724 -15.723 -6.888 1.00 80.25 77 LYS A CA 1
ATOM 627 C C . LYS A 1 77 ? -3.172 -15.712 -8.357 1.00 80.25 77 LYS A C 1
ATOM 629 O O . LYS A 1 77 ? -3.140 -14.663 -8.990 1.00 80.25 77 LYS A O 1
ATOM 634 N N . ALA A 1 78 ? -3.597 -16.860 -8.888 1.00 77.62 78 ALA A N 1
ATOM 635 C CA . ALA A 1 78 ? -4.016 -16.994 -10.286 1.00 77.62 78 ALA A CA 1
ATOM 636 C C . ALA A 1 78 ? -5.264 -16.162 -10.636 1.00 77.62 78 ALA A C 1
ATOM 638 O O . ALA A 1 78 ? -5.456 -15.793 -11.793 1.00 77.62 78 ALA A O 1
ATOM 639 N N . ASP A 1 79 ? -6.085 -15.847 -9.634 1.00 79.75 79 ASP A N 1
ATOM 640 C CA . ASP A 1 79 ? -7.359 -15.151 -9.767 1.00 79.75 79 ASP A CA 1
ATOM 641 C C . ASP A 1 79 ? -7.306 -13.699 -9.264 1.00 79.75 79 ASP A C 1
ATOM 643 O O . ASP A 1 79 ? -8.285 -12.978 -9.445 1.00 79.75 79 ASP A O 1
ATOM 647 N N . ASP A 1 80 ? -6.189 -13.225 -8.696 1.00 78.94 80 ASP A N 1
ATOM 648 C CA . ASP A 1 80 ? -6.065 -11.876 -8.126 1.00 78.94 80 ASP A CA 1
ATOM 649 C C . ASP A 1 80 ? -5.399 -10.887 -9.110 1.00 78.94 80 ASP A C 1
ATOM 651 O O . ASP A 1 80 ? -4.175 -10.872 -9.228 1.00 78.94 80 ASP A O 1
ATOM 655 N N . PRO A 1 81 ? -6.159 -10.040 -9.838 1.00 76.38 81 PRO A N 1
ATOM 656 C CA . PRO A 1 81 ? -5.580 -9.035 -10.731 1.00 76.38 81 PRO A CA 1
ATOM 657 C C . PRO A 1 81 ? -5.173 -7.744 -9.998 1.00 76.38 81 PRO A C 1
ATOM 659 O O . PRO A 1 81 ? -4.653 -6.831 -10.630 1.00 76.38 81 PRO A O 1
ATOM 662 N N . LEU A 1 82 ? -5.454 -7.626 -8.693 1.00 78.75 82 LEU A N 1
ATOM 663 C CA . LEU A 1 82 ? -5.288 -6.389 -7.928 1.00 78.75 82 LEU A CA 1
ATOM 664 C C . LEU A 1 82 ? -3.979 -6.381 -7.139 1.00 78.75 82 LEU A C 1
ATOM 666 O O . LEU A 1 82 ? -3.213 -5.426 -7.212 1.00 78.75 82 LEU A O 1
ATOM 670 N N . LEU A 1 83 ? -3.737 -7.429 -6.351 1.00 79.62 83 LEU A N 1
ATOM 671 C CA . LEU A 1 83 ? -2.597 -7.495 -5.432 1.00 79.62 83 LEU A CA 1
ATOM 672 C C . LEU A 1 83 ? -1.410 -8.269 -6.010 1.00 79.62 83 LEU A C 1
ATOM 674 O O . LEU A 1 83 ? -0.355 -8.324 -5.378 1.00 79.62 83 LEU A O 1
ATOM 678 N N . TYR A 1 84 ? -1.577 -8.870 -7.189 1.00 76.88 84 TYR A N 1
ATOM 679 C CA . TYR A 1 84 ? -0.567 -9.704 -7.823 1.00 76.88 84 TYR A CA 1
ATOM 680 C C . TYR A 1 84 ? -0.091 -9.096 -9.150 1.00 76.88 84 TYR A C 1
ATOM 682 O O . TYR A 1 84 ? -0.573 -9.419 -10.233 1.00 76.88 84 TYR A O 1
ATOM 690 N N . THR A 1 85 ? 0.901 -8.210 -9.059 1.00 70.44 85 THR A N 1
ATOM 691 C CA . THR A 1 85 ? 1.455 -7.430 -10.187 1.00 70.44 85 THR A CA 1
ATOM 692 C C . THR A 1 85 ? 2.152 -8.270 -11.259 1.00 70.44 85 THR A C 1
ATOM 694 O O . THR A 1 85 ? 2.330 -7.804 -12.379 1.00 70.44 85 THR A O 1
ATOM 697 N N . SER A 1 86 ? 2.537 -9.511 -10.943 1.00 68.44 86 SER A N 1
ATOM 698 C CA . SER A 1 86 ? 3.161 -10.448 -11.889 1.00 68.44 86 SER A CA 1
ATOM 699 C C . SER A 1 86 ? 2.165 -11.415 -12.535 1.00 68.44 86 SER A C 1
ATOM 701 O O . SER A 1 86 ? 2.574 -12.417 -13.122 1.00 68.44 86 SER A O 1
ATOM 703 N N . ARG A 1 87 ? 0.857 -11.145 -12.429 1.00 75.81 87 ARG A N 1
ATOM 704 C CA . ARG A 1 87 ? -0.154 -11.903 -13.168 1.00 75.81 87 ARG A CA 1
ATOM 705 C C . ARG A 1 87 ? 0.068 -11.694 -14.666 1.00 75.81 87 ARG A C 1
ATOM 707 O O . ARG A 1 87 ? 0.277 -10.564 -15.103 1.00 75.81 87 ARG A O 1
ATOM 714 N N . SER A 1 88 ? 0.027 -12.782 -15.436 1.00 81.56 88 SER A N 1
ATOM 715 C CA . SER A 1 88 ? 0.240 -12.705 -16.883 1.00 81.56 88 SER A CA 1
ATOM 716 C C . SER A 1 88 ? -0.798 -11.791 -17.527 1.00 81.56 88 SER A C 1
ATOM 718 O O . SER A 1 88 ? -1.980 -11.818 -17.179 1.00 81.56 88 SER A O 1
ATOM 720 N N . CYS A 1 89 ? -0.321 -10.962 -18.443 1.00 85.75 89 CYS A N 1
ATOM 721 C CA . CYS A 1 89 ? -1.123 -10.037 -19.223 1.00 85.75 89 CYS A CA 1
ATOM 722 C C . CYS A 1 89 ? -0.427 -9.878 -20.579 1.00 85.75 89 CYS A C 1
ATOM 724 O O . CYS A 1 89 ? 0.516 -9.087 -20.681 1.00 85.75 89 CYS A O 1
ATOM 726 N N . PRO A 1 90 ? -0.856 -10.621 -21.616 1.00 89.69 90 PRO A N 1
ATOM 727 C CA . PRO A 1 90 ? -0.190 -10.631 -22.919 1.00 89.69 90 PRO A CA 1
ATOM 728 C C . PRO A 1 90 ? 0.024 -9.234 -23.514 1.00 89.69 90 PRO A C 1
ATOM 730 O O . PRO A 1 90 ? 1.087 -8.942 -24.063 1.00 89.69 90 PRO A O 1
ATOM 733 N N . ALA A 1 91 ? -0.954 -8.336 -23.356 1.00 88.25 91 ALA A N 1
ATOM 734 C CA . ALA A 1 91 ? -0.824 -6.949 -23.799 1.00 88.25 91 ALA A CA 1
ATOM 735 C C . ALA A 1 91 ? 0.313 -6.197 -23.079 1.00 88.25 91 ALA A C 1
ATOM 737 O O . ALA A 1 91 ? 1.140 -5.558 -23.732 1.00 88.25 91 ALA A O 1
ATOM 738 N N . ALA A 1 92 ? 0.397 -6.302 -21.749 1.00 85.88 92 ALA A N 1
ATOM 739 C CA . ALA A 1 92 ? 1.455 -5.662 -20.966 1.00 85.88 92 ALA A CA 1
ATOM 740 C C . ALA A 1 92 ? 2.831 -6.286 -21.244 1.00 85.88 92 ALA A C 1
ATOM 742 O O . ALA A 1 92 ? 3.828 -5.572 -21.347 1.00 85.88 92 ALA A O 1
ATOM 743 N N . GLU A 1 93 ? 2.887 -7.606 -21.423 1.00 87.38 93 GLU A N 1
ATOM 744 C CA . GLU A 1 93 ? 4.108 -8.319 -21.802 1.00 87.38 93 GLU A CA 1
ATOM 745 C C . GLU A 1 93 ? 4.625 -7.839 -23.161 1.00 87.38 93 GLU A C 1
ATOM 747 O O . GLU A 1 93 ? 5.810 -7.537 -23.289 1.00 87.38 93 GLU A O 1
ATOM 752 N N . LYS A 1 94 ? 3.743 -7.663 -24.152 1.00 89.62 94 LYS A N 1
ATOM 753 C CA . LYS A 1 94 ? 4.113 -7.114 -25.463 1.00 89.62 94 LYS A CA 1
ATOM 754 C C . LYS A 1 94 ? 4.669 -5.692 -25.357 1.00 89.62 94 LYS A C 1
ATOM 756 O O . LYS A 1 94 ? 5.731 -5.419 -25.912 1.00 89.62 94 LYS A O 1
ATOM 761 N N . LEU A 1 95 ? 3.999 -4.811 -24.607 1.00 89.19 95 LEU A N 1
ATOM 762 C CA . LEU A 1 95 ? 4.479 -3.444 -24.362 1.00 89.19 95 LEU A CA 1
ATOM 763 C C . LEU A 1 95 ? 5.865 -3.441 -23.707 1.00 89.19 95 LEU A C 1
ATOM 765 O O . LEU A 1 95 ? 6.727 -2.638 -24.066 1.00 89.19 95 LEU A O 1
ATOM 769 N N . TRP A 1 96 ? 6.100 -4.362 -22.772 1.00 84.38 96 TRP A N 1
ATOM 770 C CA . TRP A 1 96 ? 7.393 -4.519 -22.122 1.00 84.38 96 TRP A CA 1
ATOM 771 C C . TRP A 1 96 ? 8.483 -5.010 -23.086 1.00 84.38 96 TRP A C 1
ATOM 773 O O . TRP A 1 96 ? 9.597 -4.483 -23.081 1.00 84.38 96 TRP A O 1
ATOM 783 N N . GLU A 1 97 ? 8.183 -5.991 -23.940 1.00 87.56 97 GLU A N 1
ATOM 784 C CA . GLU A 1 97 ? 9.121 -6.460 -24.966 1.00 87.56 97 GLU A CA 1
ATOM 785 C C . GLU A 1 97 ? 9.483 -5.352 -25.965 1.00 87.56 97 GLU A C 1
ATOM 787 O O . GLU A 1 97 ? 10.658 -5.190 -26.310 1.00 87.56 97 GLU A O 1
ATOM 792 N N . ASP A 1 98 ? 8.505 -4.547 -26.380 1.00 89.56 98 ASP A N 1
ATOM 793 C CA . ASP A 1 98 ? 8.728 -3.406 -27.268 1.00 89.56 98 ASP A CA 1
ATOM 794 C C . ASP A 1 98 ? 9.562 -2.311 -26.582 1.00 89.56 98 ASP A C 1
ATOM 796 O O . ASP A 1 98 ? 10.486 -1.762 -27.194 1.00 89.56 98 ASP A O 1
ATOM 800 N N . TYR A 1 99 ? 9.310 -2.035 -25.297 1.00 87.31 99 TYR A N 1
ATOM 801 C CA . TYR A 1 99 ? 10.111 -1.102 -24.502 1.00 87.31 99 TYR A CA 1
ATOM 802 C C . TYR A 1 99 ? 11.567 -1.563 -24.385 1.00 87.31 99 TYR A C 1
ATOM 804 O O . TYR A 1 99 ? 12.478 -0.775 -24.639 1.00 87.31 99 TYR A O 1
ATOM 812 N N . LYS A 1 100 ? 11.809 -2.843 -24.075 1.00 84.44 100 LYS A N 1
ATOM 813 C CA . LYS A 1 100 ? 13.171 -3.390 -23.969 1.00 84.44 100 LYS A CA 1
ATOM 814 C C . LYS A 1 100 ? 13.971 -3.244 -25.260 1.00 84.44 100 LYS A C 1
ATOM 816 O O . LYS A 1 100 ? 15.153 -2.921 -25.214 1.00 84.44 100 LYS A O 1
ATOM 821 N N . LYS A 1 101 ? 13.336 -3.476 -26.412 1.00 86.12 101 LYS A N 1
ATOM 822 C CA . LYS A 1 101 ? 14.006 -3.390 -27.718 1.00 86.12 101 LYS A CA 1
ATOM 823 C C . LYS A 1 101 ? 14.354 -1.954 -28.098 1.00 86.12 101 LYS A C 1
ATOM 825 O O . LYS A 1 101 ? 15.421 -1.702 -28.657 1.00 86.12 101 LYS A O 1
ATOM 830 N N . ASN A 1 102 ? 13.455 -1.016 -27.808 1.00 89.25 102 ASN A N 1
ATOM 831 C CA . ASN A 1 102 ? 13.534 0.332 -28.363 1.00 89.25 102 ASN A CA 1
ATOM 832 C C . ASN A 1 102 ? 14.097 1.372 -27.384 1.00 89.25 102 ASN A C 1
ATOM 834 O O . ASN A 1 102 ? 14.681 2.365 -27.824 1.00 89.25 102 ASN A O 1
ATOM 838 N N . SER A 1 103 ? 13.995 1.150 -26.071 1.00 89.00 103 SER A N 1
ATOM 839 C CA . SER A 1 103 ? 14.386 2.138 -25.062 1.00 89.00 103 SER A CA 1
ATOM 840 C C . SER A 1 103 ? 15.891 2.424 -25.091 1.00 89.00 103 SER A C 1
ATOM 842 O O . SER A 1 103 ? 16.735 1.554 -24.864 1.00 89.00 103 SER A O 1
ATOM 844 N N . LEU A 1 104 ? 16.241 3.676 -25.396 1.00 90.69 104 LEU A N 1
ATOM 845 C CA . LEU A 1 104 ? 17.614 4.174 -25.279 1.00 90.69 104 LEU A CA 1
ATOM 846 C C . LEU A 1 104 ? 18.022 4.319 -23.811 1.00 90.69 104 LEU A C 1
ATOM 848 O O . LEU A 1 104 ? 19.162 4.017 -23.471 1.00 90.69 104 LEU A O 1
ATOM 852 N N . GLU A 1 105 ? 17.092 4.728 -22.946 1.00 88.19 105 GLU A N 1
ATOM 853 C CA . GLU A 1 105 ? 17.356 4.883 -21.514 1.00 88.19 105 GLU A CA 1
ATOM 854 C C . GLU A 1 105 ? 17.692 3.544 -20.861 1.00 88.19 105 GLU A C 1
ATOM 856 O O . GLU A 1 105 ? 18.689 3.446 -20.150 1.00 88.19 105 GLU A O 1
ATOM 861 N N . LEU A 1 106 ? 16.937 2.483 -21.171 1.00 84.38 106 LEU A N 1
ATOM 862 C CA . LEU A 1 106 ? 17.234 1.152 -20.638 1.00 84.38 106 LEU A CA 1
ATOM 863 C C . LEU A 1 106 ? 18.634 0.688 -21.058 1.00 84.38 106 LEU A C 1
ATOM 865 O O . LEU A 1 106 ? 19.416 0.261 -20.214 1.00 84.38 106 LEU A O 1
ATOM 869 N N . ARG A 1 107 ? 18.981 0.861 -22.340 1.00 85.88 107 ARG A N 1
ATOM 870 C CA . ARG A 1 107 ? 20.311 0.513 -22.859 1.00 85.88 107 ARG A CA 1
ATOM 871 C C . ARG A 1 107 ? 21.430 1.287 -22.163 1.00 85.88 107 ARG A C 1
ATOM 873 O O . ARG A 1 107 ? 22.471 0.706 -21.872 1.00 85.88 107 ARG A O 1
ATOM 880 N N . ARG A 1 108 ? 21.233 2.577 -21.869 1.00 89.06 108 ARG A N 1
ATOM 881 C CA . ARG A 1 108 ? 22.213 3.381 -21.117 1.00 89.06 108 ARG A CA 1
ATOM 882 C C . ARG A 1 108 ? 22.412 2.854 -19.699 1.00 89.06 108 ARG A C 1
ATOM 884 O O . ARG A 1 108 ? 23.552 2.726 -19.262 1.00 89.06 108 ARG A O 1
ATOM 891 N N . VAL A 1 109 ? 21.327 2.519 -19.001 1.00 86.88 109 VAL A N 1
ATOM 892 C CA . VAL A 1 109 ? 21.395 1.970 -17.639 1.00 86.88 109 VAL A CA 1
ATOM 893 C C . VAL A 1 109 ? 22.089 0.603 -17.641 1.00 86.88 109 VAL A C 1
ATOM 895 O O . VAL A 1 109 ? 22.986 0.369 -16.836 1.00 86.88 109 VAL A O 1
ATOM 898 N N . GLU A 1 110 ? 21.755 -0.284 -18.579 1.00 85.31 110 GLU A N 1
ATOM 899 C CA . GLU A 1 110 ? 22.423 -1.586 -18.718 1.00 85.31 110 GLU A CA 1
ATOM 900 C C . GLU A 1 110 ? 23.926 -1.442 -18.995 1.00 85.31 110 GLU A C 1
ATOM 902 O O . GLU A 1 110 ? 24.737 -2.151 -18.399 1.00 85.31 110 GLU A O 1
ATOM 907 N N . GLN A 1 111 ? 24.322 -0.486 -19.842 1.00 87.50 111 GLN A N 1
ATOM 908 C CA . GLN A 1 111 ? 25.735 -0.181 -20.086 1.00 87.50 111 GLN A CA 1
ATOM 909 C C . GLN A 1 111 ? 26.433 0.326 -18.821 1.00 87.50 111 GLN A C 1
ATOM 911 O O . GLN A 1 111 ? 27.511 -0.167 -18.474 1.00 87.50 111 GLN A O 1
ATOM 916 N N . GLN A 1 112 ? 25.804 1.265 -18.111 1.00 91.69 112 GLN A N 1
ATOM 917 C CA . GLN A 1 112 ? 26.328 1.849 -16.878 1.00 91.69 112 GLN A CA 1
ATOM 918 C C . GLN A 1 112 ? 26.570 0.790 -15.792 1.00 91.69 112 GLN A C 1
ATOM 920 O O . GLN A 1 112 ? 27.589 0.842 -15.105 1.00 91.69 112 GLN A O 1
ATOM 925 N N . TYR A 1 113 ? 25.667 -0.184 -15.651 1.00 88.94 113 TYR A N 1
ATOM 926 C CA . TYR A 1 113 ? 25.744 -1.230 -14.623 1.00 88.94 113 TYR A CA 1
ATOM 927 C C . TYR A 1 113 ? 26.281 -2.575 -15.136 1.00 88.94 113 TYR A C 1
ATOM 929 O O . TYR A 1 113 ? 26.206 -3.580 -14.430 1.00 88.94 113 TYR A O 1
ATOM 937 N N . SER A 1 114 ? 26.877 -2.606 -16.330 1.00 87.88 114 SER A N 1
ATOM 938 C CA . SER A 1 114 ? 27.350 -3.836 -16.985 1.00 87.88 114 SER A CA 1
ATOM 939 C C . SER A 1 114 ? 28.313 -4.674 -16.130 1.00 87.88 114 SER A C 1
ATOM 941 O O . SER A 1 114 ? 28.206 -5.899 -16.108 1.00 87.88 114 SER A O 1
ATOM 943 N N . THR A 1 115 ? 29.214 -4.041 -15.372 1.00 90.25 115 THR A N 1
ATOM 944 C CA . THR A 1 115 ? 30.125 -4.738 -14.445 1.00 90.25 115 THR A CA 1
ATOM 945 C C . THR A 1 115 ? 29.374 -5.446 -13.315 1.00 90.25 115 THR A C 1
ATOM 947 O O . THR A 1 115 ? 29.695 -6.586 -12.984 1.00 90.25 115 THR A O 1
ATOM 950 N N . LEU A 1 116 ? 28.359 -4.795 -12.737 1.00 87.94 116 LEU A N 1
ATOM 951 C CA . LEU A 1 116 ? 27.528 -5.383 -11.683 1.00 87.94 116 LEU A CA 1
ATOM 952 C C . LEU A 1 116 ? 26.693 -6.545 -12.230 1.00 87.94 116 LEU A C 1
ATOM 954 O O . LEU A 1 116 ? 26.605 -7.582 -11.582 1.00 87.94 116 LEU A O 1
ATOM 958 N N . LEU A 1 117 ? 26.113 -6.389 -13.423 1.00 86.00 117 LEU A N 1
ATOM 959 C CA . LEU A 1 117 ? 25.324 -7.442 -14.064 1.00 86.00 117 LEU A CA 1
ATOM 960 C C . LEU A 1 117 ? 26.157 -8.708 -14.289 1.00 86.00 117 LEU A C 1
ATOM 962 O O . LEU A 1 117 ? 25.718 -9.784 -13.898 1.00 86.00 117 LEU A O 1
ATOM 966 N N . LYS A 1 118 ? 27.387 -8.574 -14.799 1.00 86.12 118 LYS A N 1
ATOM 967 C CA . LYS A 1 118 ? 28.317 -9.706 -14.957 1.00 86.12 118 LYS A CA 1
ATOM 968 C C . LYS A 1 118 ? 28.662 -10.375 -13.628 1.00 86.12 118 LYS A C 1
ATOM 970 O O . LYS A 1 118 ? 28.654 -11.596 -13.526 1.00 86.12 118 LYS A O 1
ATOM 975 N N . TYR A 1 119 ? 28.927 -9.580 -12.590 1.00 87.94 119 TYR A N 1
ATOM 976 C CA . TYR A 1 119 ? 29.181 -10.119 -11.254 1.00 87.94 119 TYR A CA 1
ATOM 977 C C . TYR A 1 119 ? 27.985 -10.927 -10.733 1.00 87.94 119 TYR A C 1
ATOM 979 O O . TYR A 1 119 ? 28.153 -12.020 -10.192 1.00 87.94 119 TYR A O 1
ATOM 987 N N . LEU A 1 120 ? 26.768 -10.404 -10.909 1.00 85.94 120 LEU A N 1
ATOM 988 C CA . LEU A 1 120 ? 25.554 -11.108 -10.520 1.00 85.94 120 LEU A CA 1
ATOM 989 C C . LEU A 1 120 ? 25.365 -12.376 -11.355 1.00 85.94 120 LEU A C 1
ATOM 991 O O . LEU A 1 120 ? 25.061 -13.405 -10.768 1.00 85.94 120 LEU A O 1
ATOM 995 N N . GLU A 1 121 ? 25.596 -12.353 -12.669 1.00 85.88 121 GLU A N 1
ATOM 996 C CA . GLU A 1 121 ? 25.542 -13.542 -13.539 1.00 85.88 121 GLU A CA 1
ATOM 997 C C . GLU A 1 121 ? 26.445 -14.666 -13.002 1.00 85.88 121 GLU A C 1
ATOM 999 O O . GLU A 1 121 ? 25.988 -15.790 -12.813 1.00 85.88 121 GLU A O 1
ATOM 1004 N N . GLU A 1 122 ? 27.692 -14.349 -12.641 1.00 87.38 122 GLU A N 1
ATOM 1005 C CA . GLU A 1 122 ? 28.656 -15.329 -12.121 1.00 87.38 122 GLU A CA 1
ATOM 1006 C C . GLU A 1 122 ? 28.315 -15.869 -10.725 1.00 87.38 122 GLU A C 1
ATOM 1008 O O . GLU A 1 122 ? 28.659 -17.006 -10.395 1.00 87.38 122 GLU A O 1
ATOM 1013 N N . LYS A 1 123 ? 27.703 -15.048 -9.862 1.00 86.75 123 LYS A N 1
ATOM 1014 C CA . LYS A 1 123 ? 27.516 -15.373 -8.434 1.00 86.75 123 LYS A CA 1
ATOM 1015 C C . LYS A 1 123 ? 26.112 -15.826 -8.065 1.00 86.75 123 LYS A C 1
ATOM 1017 O O . LYS A 1 123 ? 25.942 -16.457 -7.028 1.00 86.75 123 LYS A O 1
ATOM 1022 N N . SER A 1 124 ? 25.119 -15.511 -8.888 1.00 81.00 124 SER A N 1
ATOM 1023 C CA . SER A 1 124 ? 23.710 -15.835 -8.630 1.00 81.00 124 SER A CA 1
ATOM 1024 C C . SER A 1 124 ? 23.330 -17.273 -8.987 1.00 81.00 124 SER A C 1
ATOM 1026 O O . SER A 1 124 ? 22.281 -17.738 -8.553 1.00 81.00 124 SER A O 1
ATOM 1028 N N . GLY A 1 125 ? 24.152 -17.971 -9.780 1.00 81.88 125 GLY A N 1
ATOM 1029 C CA . GLY A 1 125 ? 23.836 -19.310 -10.286 1.00 81.88 125 GLY A CA 1
ATOM 1030 C C . GLY A 1 125 ? 22.846 -19.324 -11.459 1.00 81.88 125 GLY A C 1
ATOM 1031 O O . GLY A 1 125 ? 22.390 -20.395 -11.857 1.00 81.88 125 GLY A O 1
ATOM 1032 N N . PHE A 1 126 ? 22.505 -18.164 -12.036 1.00 79.44 126 PHE A N 1
ATOM 1033 C CA . PHE A 1 126 ? 21.713 -18.106 -13.264 1.00 79.44 126 PHE A CA 1
ATOM 1034 C C . PHE A 1 126 ? 22.565 -18.494 -14.481 1.00 79.44 126 PHE A C 1
ATOM 1036 O O . PHE A 1 126 ? 23.495 -17.790 -14.857 1.00 79.44 126 PHE A O 1
ATOM 1043 N N . ASN A 1 127 ? 22.186 -19.570 -15.176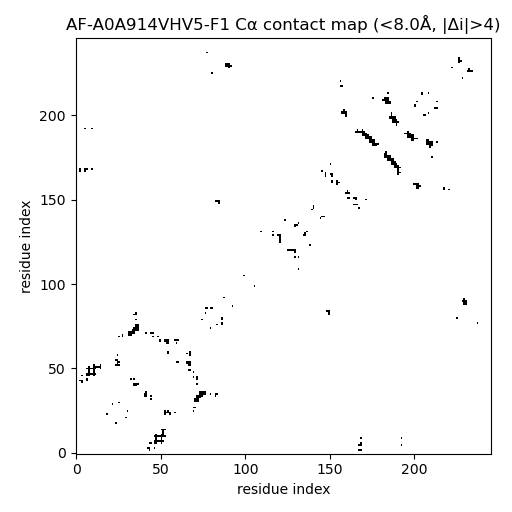 1.00 75.56 127 ASN A N 1
ATOM 1044 C CA . ASN A 1 127 ? 22.858 -20.031 -16.403 1.00 75.56 127 ASN A CA 1
ATOM 1045 C C . ASN A 1 127 ? 22.450 -19.237 -17.664 1.00 75.56 127 ASN A C 1
ATOM 1047 O O . ASN A 1 127 ? 22.320 -19.798 -18.752 1.00 75.56 127 ASN A O 1
ATOM 1051 N N . ARG A 1 128 ? 22.181 -17.935 -17.526 1.00 79.94 128 ARG A N 1
ATOM 1052 C CA . ARG A 1 128 ? 21.807 -17.035 -18.627 1.00 79.94 128 ARG A CA 1
ATOM 1053 C C . ARG A 1 128 ? 22.146 -15.590 -18.283 1.00 79.94 128 ARG A C 1
ATOM 1055 O O . ARG A 1 128 ? 22.275 -15.259 -17.109 1.00 79.94 128 ARG A O 1
ATOM 1062 N N . SER A 1 129 ? 22.200 -14.730 -19.301 1.00 78.12 129 SER A N 1
ATOM 1063 C CA . SER A 1 129 ? 22.367 -13.296 -19.065 1.00 78.12 129 SER A CA 1
ATOM 1064 C C . SER A 1 129 ? 21.175 -12.715 -18.293 1.00 78.12 129 SER A C 1
ATOM 1066 O O . SER A 1 129 ? 20.018 -13.097 -18.531 1.00 78.12 129 SER A O 1
ATOM 1068 N N . LEU A 1 130 ? 21.474 -11.830 -17.342 1.00 74.38 130 LEU A N 1
ATOM 1069 C CA . LEU A 1 130 ? 20.489 -11.239 -16.443 1.00 74.38 130 LEU A CA 1
ATOM 1070 C C . LEU A 1 130 ? 19.832 -10.013 -17.070 1.00 74.38 130 LEU A C 1
ATOM 1072 O O . LEU A 1 130 ? 20.485 -9.066 -17.498 1.00 74.38 130 LEU A O 1
ATOM 1076 N N . SER A 1 131 ? 18.504 -9.993 -17.041 1.00 72.38 131 SER A N 1
ATOM 1077 C CA . SER A 1 131 ? 17.710 -8.803 -17.315 1.00 72.38 131 SER A CA 1
ATOM 1078 C C . SER A 1 131 ? 17.667 -7.909 -16.078 1.00 72.38 131 SER A C 1
ATOM 1080 O O . SER A 1 131 ? 17.230 -8.347 -15.010 1.00 72.38 131 SER A O 1
ATOM 1082 N N . LEU A 1 132 ? 18.021 -6.629 -16.242 1.00 71.06 132 LEU A N 1
ATOM 1083 C CA . LEU A 1 132 ? 17.960 -5.621 -15.177 1.00 71.06 132 LEU A CA 1
ATOM 1084 C C . LEU A 1 132 ? 16.572 -5.547 -14.512 1.00 71.06 132 LEU A C 1
ATOM 1086 O O . LEU A 1 132 ? 16.460 -5.338 -13.312 1.00 71.06 132 LEU A O 1
ATOM 1090 N N . TYR A 1 133 ? 15.502 -5.742 -15.281 1.00 67.88 133 TYR A N 1
ATOM 1091 C CA . TYR A 1 133 ? 14.136 -5.596 -14.777 1.00 67.88 133 TYR A CA 1
ATOM 1092 C C . TYR A 1 133 ? 13.564 -6.865 -14.144 1.00 67.88 133 TYR A C 1
ATOM 1094 O O . TYR A 1 133 ? 12.844 -6.779 -13.158 1.00 67.88 133 TYR A O 1
ATOM 1102 N N . LYS A 1 134 ? 13.835 -8.049 -14.708 1.00 69.81 134 LYS A N 1
ATOM 1103 C CA . LYS A 1 134 ? 13.274 -9.301 -14.170 1.00 69.81 134 LYS A CA 1
ATOM 1104 C C . LYS A 1 134 ? 14.208 -9.954 -13.165 1.00 69.81 134 LYS A C 1
ATOM 1106 O O . LYS A 1 134 ? 13.763 -10.382 -12.109 1.00 69.81 134 LYS A O 1
ATOM 1111 N N . ASP A 1 135 ? 15.491 -10.039 -13.483 1.00 72.31 135 ASP A N 1
ATOM 1112 C CA . ASP A 1 135 ? 16.400 -10.920 -12.757 1.00 72.31 135 ASP A CA 1
ATOM 1113 C C . ASP A 1 135 ? 17.103 -10.207 -11.619 1.00 72.31 135 ASP A C 1
ATOM 1115 O O . ASP A 1 135 ? 17.186 -10.757 -10.528 1.00 72.31 135 ASP A O 1
ATOM 1119 N N . VAL A 1 136 ? 17.517 -8.954 -11.821 1.00 74.44 136 VAL A N 1
ATOM 1120 C CA . VAL A 1 136 ? 18.049 -8.145 -10.714 1.00 74.44 136 VAL A CA 1
ATOM 1121 C C . VAL A 1 136 ? 16.960 -7.876 -9.680 1.00 74.44 136 VAL A C 1
ATOM 1123 O O . VAL A 1 136 ? 17.237 -7.991 -8.491 1.00 74.44 136 VAL A O 1
ATOM 1126 N N . VAL A 1 137 ? 15.715 -7.623 -10.107 1.00 72.00 137 VAL A N 1
ATOM 1127 C CA . VAL A 1 137 ? 14.568 -7.518 -9.188 1.00 72.00 137 VAL A CA 1
ATOM 1128 C C . VAL A 1 137 ? 14.330 -8.839 -8.464 1.00 72.00 137 VAL A C 1
ATOM 1130 O O . VAL A 1 137 ? 14.215 -8.826 -7.253 1.00 72.00 137 VAL A O 1
ATOM 1133 N N . ARG A 1 138 ? 14.358 -9.996 -9.138 1.00 70.00 138 ARG A N 1
ATOM 1134 C CA . ARG A 1 138 ? 14.227 -11.303 -8.462 1.00 70.00 138 ARG A CA 1
ATOM 1135 C C . ARG A 1 138 ? 15.347 -11.584 -7.463 1.00 70.00 138 ARG A C 1
ATOM 1137 O O . ARG A 1 138 ? 15.075 -12.118 -6.391 1.00 70.00 138 ARG A O 1
ATOM 1144 N N . ILE A 1 139 ? 16.593 -11.252 -7.799 1.00 69.94 139 ILE A N 1
ATOM 1145 C CA . ILE A 1 139 ? 17.736 -11.382 -6.886 1.00 69.94 139 ILE A CA 1
ATOM 1146 C C . ILE A 1 139 ? 17.522 -10.465 -5.683 1.00 69.94 139 ILE A C 1
ATOM 1148 O O . ILE A 1 139 ? 17.632 -10.914 -4.546 1.00 69.94 139 ILE A O 1
ATOM 1152 N N . PHE A 1 140 ? 17.160 -9.207 -5.926 1.00 70.25 140 PHE A N 1
ATOM 1153 C CA . PHE A 1 140 ? 16.869 -8.233 -4.882 1.00 70.25 140 PHE A CA 1
ATOM 1154 C C . PHE A 1 140 ? 15.708 -8.686 -3.985 1.00 70.25 140 PHE A C 1
ATOM 1156 O O . PHE A 1 140 ? 15.867 -8.724 -2.770 1.00 70.25 140 PHE A O 1
ATOM 1163 N N . ASP A 1 141 ? 14.590 -9.115 -4.569 1.00 65.06 141 ASP A N 1
ATOM 1164 C CA . ASP A 1 141 ? 13.408 -9.629 -3.875 1.00 65.06 141 ASP A CA 1
ATOM 1165 C C . ASP A 1 141 ? 13.728 -10.891 -3.071 1.00 65.06 141 ASP A C 1
ATOM 1167 O O . ASP A 1 141 ? 13.165 -11.094 -2.002 1.00 65.06 141 ASP A O 1
ATOM 1171 N N . SER A 1 142 ? 14.633 -11.749 -3.551 1.00 58.44 142 SER A N 1
ATOM 1172 C CA . SER A 1 142 ? 15.059 -12.951 -2.822 1.00 58.44 142 SER A CA 1
ATOM 1173 C C . SER A 1 142 ? 15.953 -12.595 -1.635 1.00 58.44 142 SER A C 1
ATOM 1175 O O . SER A 1 142 ? 15.793 -13.150 -0.549 1.00 58.44 142 SER A O 1
ATOM 1177 N N . LEU A 1 143 ? 16.867 -11.640 -1.821 1.00 55.53 143 LEU A N 1
ATOM 1178 C CA . LEU A 1 143 ? 17.769 -11.159 -0.775 1.00 55.53 143 LEU A CA 1
ATOM 1179 C C . LEU A 1 143 ? 17.034 -10.335 0.292 1.00 55.53 143 LEU A C 1
ATOM 1181 O O . LEU A 1 143 ? 17.383 -10.417 1.468 1.00 55.53 143 LEU A O 1
ATOM 1185 N N . ASN A 1 144 ? 15.999 -9.590 -0.103 1.00 50.59 144 ASN A N 1
ATOM 1186 C CA . ASN A 1 144 ? 15.228 -8.705 0.769 1.00 50.59 144 ASN A CA 1
ATOM 1187 C C . ASN A 1 144 ? 13.809 -9.219 1.069 1.00 50.59 144 ASN A C 1
ATOM 1189 O O . ASN A 1 144 ? 13.056 -8.541 1.751 1.00 50.59 144 ASN A O 1
ATOM 1193 N N . CYS A 1 145 ? 13.404 -10.412 0.623 1.00 47.69 145 CYS A N 1
ATOM 1194 C CA . CYS A 1 145 ? 12.068 -10.992 0.868 1.00 47.69 145 CYS A CA 1
ATOM 1195 C C . CYS A 1 145 ? 10.890 -9.994 0.699 1.00 47.69 145 CYS A C 1
ATOM 1197 O O . CYS A 1 145 ? 9.923 -10.029 1.470 1.00 47.69 145 CYS A O 1
ATOM 1199 N N . GLU A 1 146 ? 10.978 -9.082 -0.273 1.00 54.03 146 GLU A N 1
ATOM 1200 C CA . GLU A 1 146 ? 10.121 -7.889 -0.372 1.00 54.03 146 GLU A CA 1
ATOM 1201 C C . GLU A 1 146 ? 8.887 -8.098 -1.272 1.00 54.03 146 GLU A C 1
ATOM 1203 O O . GLU A 1 146 ? 8.694 -9.160 -1.873 1.00 54.03 146 GLU A O 1
ATOM 1208 N N . HIS A 1 147 ? 7.969 -7.127 -1.262 1.00 60.56 147 HIS A N 1
ATOM 1209 C CA . HIS A 1 147 ? 6.811 -7.036 -2.167 1.00 60.56 147 HIS A CA 1
ATOM 1210 C C . HIS A 1 147 ? 6.466 -5.560 -2.382 1.00 60.56 147 HIS A C 1
ATOM 1212 O O . HIS A 1 147 ? 5.418 -5.054 -1.984 1.00 60.56 147 HIS A O 1
ATOM 1218 N N . ASP A 1 148 ? 7.388 -4.869 -3.034 1.00 65.75 148 ASP A N 1
ATOM 1219 C CA . ASP A 1 148 ? 7.361 -3.410 -3.197 1.00 65.75 148 ASP A CA 1
ATOM 1220 C C . ASP A 1 148 ? 6.572 -2.968 -4.417 1.00 65.75 148 ASP A C 1
ATOM 1222 O O . ASP A 1 148 ? 6.282 -1.784 -4.621 1.00 65.75 148 ASP A O 1
ATOM 1226 N N . THR A 1 149 ? 6.246 -3.941 -5.262 1.00 73.12 149 THR A N 1
ATOM 1227 C CA . THR A 1 149 ? 5.695 -3.709 -6.587 1.00 73.12 149 THR A CA 1
ATOM 1228 C C . THR A 1 149 ? 4.286 -3.137 -6.514 1.00 73.12 149 THR A C 1
ATOM 1230 O O . THR A 1 149 ? 3.962 -2.284 -7.332 1.00 73.12 149 THR A O 1
ATOM 1233 N N . THR A 1 150 ? 3.471 -3.510 -5.518 1.00 78.44 150 THR A N 1
ATOM 1234 C CA . THR A 1 150 ? 2.109 -2.973 -5.360 1.00 78.44 150 THR A CA 1
ATOM 1235 C C . THR A 1 150 ? 2.127 -1.487 -5.010 1.00 78.44 150 THR A C 1
ATOM 1237 O O . THR A 1 150 ? 1.462 -0.693 -5.674 1.00 78.44 150 THR A O 1
ATOM 1240 N N . LEU A 1 151 ? 2.925 -1.084 -4.013 1.00 81.19 151 LEU A N 1
ATOM 1241 C CA . LEU A 1 151 ? 3.057 0.329 -3.646 1.00 81.19 151 LEU A CA 1
ATOM 1242 C C . LEU A 1 151 ? 3.728 1.128 -4.767 1.00 81.19 151 LEU A C 1
ATOM 1244 O O . LEU A 1 151 ? 3.236 2.191 -5.131 1.00 81.19 151 LEU A O 1
ATOM 1248 N N . SER A 1 152 ? 4.783 0.590 -5.382 1.00 82.62 152 SER A N 1
ATOM 1249 C CA . SER A 1 152 ? 5.456 1.222 -6.525 1.00 82.62 152 SER A CA 1
ATOM 1250 C C . SER A 1 152 ? 4.518 1.416 -7.722 1.00 82.62 152 SER A C 1
ATOM 1252 O O . SER A 1 152 ? 4.492 2.489 -8.326 1.00 82.62 152 SER A O 1
ATOM 1254 N N . ALA A 1 153 ? 3.703 0.415 -8.060 1.00 81.94 153 ALA A N 1
ATOM 1255 C CA . ALA A 1 153 ? 2.700 0.526 -9.115 1.00 81.94 153 ALA A CA 1
ATOM 1256 C C . ALA A 1 153 ? 1.642 1.581 -8.770 1.00 81.94 153 ALA A C 1
ATOM 1258 O O . ALA A 1 153 ? 1.253 2.369 -9.633 1.00 81.94 153 ALA A O 1
ATOM 1259 N N . LEU A 1 154 ? 1.209 1.645 -7.509 1.00 84.56 154 LEU A N 1
ATOM 1260 C CA . LEU A 1 154 ? 0.237 2.635 -7.059 1.00 84.56 154 LEU A CA 1
ATOM 1261 C C . LEU A 1 154 ? 0.803 4.060 -7.112 1.00 84.56 154 LEU A C 1
ATOM 1263 O O . LEU A 1 154 ? 0.135 4.946 -7.636 1.00 84.56 154 LEU A O 1
ATOM 1267 N N . PHE A 1 155 ? 2.049 4.283 -6.687 1.00 87.25 155 PHE A N 1
ATOM 1268 C CA . PHE A 1 155 ? 2.736 5.573 -6.827 1.00 87.25 155 PHE A CA 1
ATOM 1269 C C . PHE A 1 155 ? 2.813 6.041 -8.280 1.00 87.25 155 PHE A C 1
ATOM 1271 O O . PHE A 1 155 ? 2.475 7.186 -8.588 1.00 87.25 155 PHE A O 1
ATOM 1278 N N . ASN A 1 156 ? 3.203 5.145 -9.190 1.00 85.31 156 ASN A N 1
ATOM 1279 C CA . ASN A 1 156 ? 3.249 5.443 -10.620 1.00 85.31 156 ASN A CA 1
ATOM 1280 C C . ASN A 1 156 ? 1.854 5.785 -11.167 1.00 85.31 156 ASN A C 1
ATOM 1282 O O . ASN A 1 156 ? 1.686 6.781 -11.877 1.00 85.31 156 ASN A O 1
ATOM 1286 N N . ASN A 1 157 ? 0.825 5.030 -10.771 1.00 84.25 157 ASN A N 1
ATOM 1287 C CA . ASN A 1 157 ? -0.562 5.307 -11.144 1.00 84.25 157 ASN A CA 1
ATOM 1288 C C . ASN A 1 157 ? -1.086 6.622 -10.558 1.00 84.25 157 ASN A C 1
ATOM 1290 O O . ASN A 1 157 ? -1.822 7.340 -11.235 1.00 84.25 157 ASN A O 1
ATOM 1294 N N . LEU A 1 158 ? -0.653 7.007 -9.360 1.00 86.31 158 LEU A N 1
ATOM 1295 C CA . LEU A 1 158 ? -0.942 8.301 -8.736 1.00 86.31 158 LEU A CA 1
ATOM 1296 C C . LEU A 1 158 ? -0.087 9.450 -9.289 1.00 86.31 158 LEU A C 1
ATOM 1298 O O . LEU A 1 158 ? -0.350 10.610 -8.982 1.00 86.31 158 LEU A O 1
ATOM 1302 N N . GLY A 1 159 ? 0.855 9.170 -10.199 1.00 85.69 159 GLY A N 1
ATOM 1303 C CA . GLY A 1 159 ? 1.723 10.198 -10.777 1.00 85.69 159 GLY A CA 1
ATOM 1304 C C . GLY A 1 159 ? 2.647 10.821 -9.732 1.00 85.69 159 GLY A C 1
ATOM 1305 O O . GLY A 1 159 ? 3.046 11.970 -9.879 1.00 85.69 159 GLY A O 1
ATOM 1306 N N . ALA A 1 160 ? 2.955 10.059 -8.682 1.00 86.81 160 ALA A N 1
ATOM 1307 C CA . ALA A 1 160 ? 3.813 10.435 -7.570 1.00 86.81 160 ALA A CA 1
ATOM 130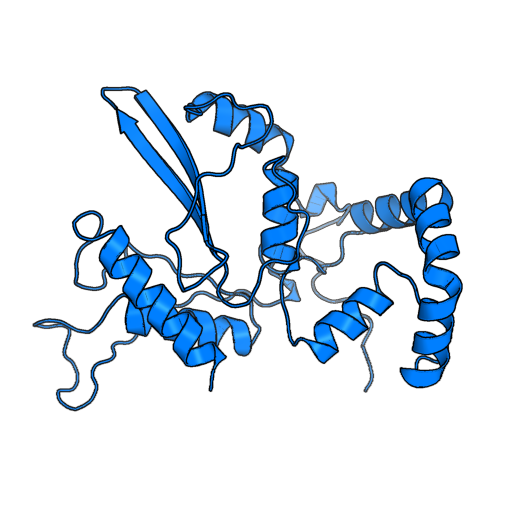8 C C . ALA A 1 160 ? 4.932 9.387 -7.392 1.00 86.81 160 ALA A C 1
ATOM 1310 O O . ALA A 1 160 ? 5.018 8.765 -6.326 1.00 86.81 160 ALA A O 1
ATOM 1311 N N . PRO A 1 161 ? 5.744 9.115 -8.440 1.00 85.12 161 PRO A N 1
ATOM 1312 C CA . PRO A 1 161 ? 6.780 8.089 -8.386 1.00 85.12 161 PRO A CA 1
ATOM 1313 C C . PRO A 1 161 ? 7.784 8.386 -7.268 1.00 85.12 161 PRO A C 1
ATOM 1315 O O . PRO A 1 161 ? 8.196 9.529 -7.071 1.00 85.12 161 PRO A O 1
ATOM 1318 N N . GLN A 1 162 ? 8.179 7.345 -6.538 1.00 84.69 162 GLN A N 1
ATOM 1319 C CA . GLN A 1 162 ? 9.175 7.442 -5.474 1.00 84.69 162 GLN A CA 1
ATOM 1320 C C . GLN A 1 162 ? 10.548 7.021 -6.001 1.00 84.69 162 GLN A C 1
ATOM 1322 O O . GLN A 1 162 ? 10.668 6.042 -6.731 1.00 84.69 162 GLN A O 1
ATOM 1327 N N . ASN A 1 163 ? 11.598 7.733 -5.587 1.00 81.94 163 ASN A N 1
ATOM 1328 C CA . ASN A 1 163 ? 12.981 7.448 -5.999 1.00 81.94 163 ASN A CA 1
ATOM 1329 C C . ASN A 1 163 ? 13.650 6.335 -5.176 1.00 81.94 163 ASN A C 1
ATOM 1331 O O . ASN A 1 163 ? 14.830 6.042 -5.364 1.00 81.94 163 ASN A O 1
ATOM 1335 N N . ARG A 1 164 ? 12.935 5.768 -4.202 1.00 82.19 164 ARG A N 1
ATOM 1336 C CA . ARG A 1 164 ? 13.416 4.700 -3.328 1.00 82.19 164 ARG A CA 1
ATOM 1337 C C . ARG A 1 164 ? 12.335 3.647 -3.193 1.00 82.19 164 ARG A C 1
ATOM 1339 O O . ARG A 1 164 ? 11.151 3.986 -3.164 1.00 82.19 164 ARG A O 1
ATOM 1346 N N . ASN A 1 165 ? 12.771 2.404 -3.048 1.00 77.88 165 ASN A N 1
ATOM 1347 C CA . ASN A 1 165 ? 11.873 1.308 -2.741 1.00 77.88 165 ASN A CA 1
ATOM 1348 C C . ASN A 1 165 ? 11.158 1.565 -1.403 1.00 77.88 165 ASN A C 1
ATOM 1350 O O . ASN A 1 165 ? 11.782 2.091 -0.468 1.00 77.88 165 ASN A O 1
ATOM 1354 N N . PRO A 1 166 ? 9.854 1.260 -1.315 1.00 84.94 166 PRO A N 1
ATOM 1355 C CA . PRO A 1 166 ? 9.118 1.309 -0.065 1.00 84.94 166 PRO A CA 1
ATOM 1356 C C . PRO A 1 166 ? 9.749 0.375 0.969 1.00 84.94 166 PRO A C 1
ATOM 1358 O O . PRO A 1 166 ? 9.839 -0.811 0.702 1.00 84.94 166 PRO A O 1
ATOM 1361 N N . PRO A 1 167 ? 10.157 0.863 2.150 1.00 87.25 167 PRO A N 1
ATOM 1362 C CA . PRO A 1 167 ? 10.690 -0.015 3.183 1.00 87.25 167 PRO A CA 1
ATOM 1363 C C . PRO A 1 167 ? 9.599 -0.915 3.782 1.00 87.25 167 PRO A C 1
ATOM 1365 O O . PRO A 1 167 ? 8.400 -0.664 3.640 1.00 87.25 167 PRO A O 1
ATOM 1368 N N . TYR A 1 168 ? 9.997 -1.931 4.552 1.00 85.00 168 TYR A N 1
ATOM 1369 C CA . TYR A 1 168 ? 9.040 -2.777 5.271 1.00 85.00 168 TYR A CA 1
ATOM 1370 C C . TYR A 1 168 ? 8.048 -1.984 6.121 1.00 85.00 168 TYR A C 1
ATOM 1372 O O . TYR A 1 168 ? 8.421 -1.050 6.834 1.00 85.00 168 TYR A O 1
ATOM 1380 N N . ALA A 1 169 ? 6.792 -2.439 6.102 1.00 86.00 169 ALA A N 1
ATOM 1381 C CA . ALA A 1 169 ? 5.670 -1.792 6.780 1.00 86.00 169 ALA A CA 1
ATOM 1382 C C . ALA A 1 169 ? 5.438 -0.334 6.333 1.00 86.00 169 ALA A C 1
ATOM 1384 O O . ALA A 1 169 ? 4.758 0.425 7.030 1.00 86.00 169 ALA A O 1
ATOM 1385 N N . ALA A 1 170 ? 5.967 0.053 5.165 1.00 90.81 170 ALA A N 1
ATOM 1386 C CA . ALA A 1 170 ? 5.557 1.275 4.508 1.00 90.81 170 ALA A CA 1
ATOM 1387 C C . ALA A 1 170 ? 4.078 1.202 4.125 1.00 90.81 170 ALA A C 1
ATOM 1389 O O . ALA A 1 170 ? 3.530 0.140 3.821 1.00 90.81 170 ALA A O 1
ATOM 1390 N N . MET A 1 171 ? 3.428 2.356 4.156 1.00 91.31 171 MET A N 1
ATOM 1391 C CA . MET A 1 171 ? 1.991 2.460 4.001 1.00 91.31 171 MET A CA 1
ATOM 1392 C C . MET A 1 171 ? 1.637 3.699 3.201 1.00 91.31 171 MET A C 1
ATOM 1394 O O . MET A 1 171 ? 2.072 4.804 3.522 1.00 91.31 171 MET A O 1
ATOM 1398 N N . LEU A 1 172 ? 0.794 3.501 2.195 1.00 91.12 172 LEU A N 1
ATOM 1399 C CA . LEU A 1 172 ? 0.088 4.573 1.521 1.00 91.12 172 LEU A CA 1
ATOM 1400 C C . LEU A 1 172 ? -1.336 4.642 2.075 1.00 91.12 172 LEU A C 1
ATOM 1402 O O . LEU A 1 172 ? -2.053 3.644 2.042 1.00 91.12 172 LEU A O 1
ATOM 1406 N N . MET A 1 173 ? -1.738 5.802 2.577 1.00 92.69 173 MET A N 1
ATOM 1407 C CA . MET A 1 173 ? -3.101 6.075 3.030 1.00 92.69 173 MET A CA 1
ATOM 1408 C C . MET A 1 173 ? -3.751 7.033 2.042 1.00 92.69 173 MET A C 1
ATOM 1410 O O . MET A 1 173 ? -3.136 8.016 1.639 1.00 92.69 173 MET A O 1
ATOM 1414 N N . ILE A 1 174 ? -4.986 6.740 1.651 1.00 91.75 174 ILE A N 1
ATOM 1415 C CA . ILE A 1 174 ? -5.820 7.624 0.836 1.00 91.75 174 ILE A CA 1
ATOM 1416 C C . ILE A 1 174 ? -7.021 7.975 1.707 1.00 91.75 174 ILE A C 1
ATOM 1418 O O . ILE A 1 174 ? -7.806 7.095 2.056 1.00 91.75 174 ILE A O 1
ATOM 1422 N N . GLU A 1 175 ? -7.124 9.238 2.095 1.00 93.75 175 GLU A N 1
ATOM 1423 C CA . GLU A 1 175 ? -8.125 9.742 3.031 1.00 93.75 175 GLU A CA 1
ATOM 1424 C C . GLU A 1 175 ? -9.118 10.637 2.294 1.00 93.75 175 GLU A C 1
ATOM 1426 O O . GLU A 1 175 ? -8.726 11.496 1.503 1.00 93.75 175 GLU A O 1
ATOM 1431 N N . LEU A 1 176 ? -10.407 10.419 2.553 1.00 93.88 176 LEU A N 1
ATOM 1432 C CA . LEU A 1 176 ? -11.493 11.240 2.033 1.00 93.88 176 LEU A CA 1
ATOM 1433 C C . LEU A 1 176 ? -11.985 12.169 3.142 1.00 93.88 176 LEU A C 1
ATOM 1435 O O . LEU A 1 176 ? -12.489 11.706 4.163 1.00 93.88 176 LEU A O 1
ATOM 1439 N N . HIS A 1 177 ? -11.873 13.471 2.912 1.00 93.31 177 HIS A N 1
ATOM 1440 C CA . HIS A 1 177 ? -12.290 14.518 3.837 1.00 93.31 177 HIS A CA 1
ATOM 1441 C C . HIS A 1 177 ? -13.506 15.250 3.291 1.00 93.31 177 HIS A C 1
ATOM 1443 O O . HIS A 1 177 ? -13.577 15.530 2.094 1.00 93.31 177 HIS A O 1
ATOM 1449 N N . GLN A 1 178 ? -14.442 15.601 4.168 1.00 94.38 178 GLN A N 1
ATOM 1450 C CA . GLN A 1 178 ? -15.581 16.451 3.834 1.00 94.38 178 GLN A CA 1
ATOM 1451 C C . GLN A 1 178 ? -15.408 17.816 4.507 1.00 94.38 178 GLN A C 1
ATOM 1453 O O . GLN A 1 178 ? -15.290 17.899 5.729 1.00 94.38 178 GLN A O 1
ATOM 1458 N N . VAL A 1 179 ? -15.409 18.888 3.715 1.00 93.06 179 VAL A N 1
ATOM 1459 C CA . VAL A 1 179 ? -15.366 20.276 4.197 1.00 93.06 179 VAL A CA 1
ATOM 1460 C C . VAL A 1 179 ? -16.576 21.006 3.620 1.00 93.06 179 VAL A C 1
ATOM 1462 O O . VAL A 1 179 ? -16.630 21.307 2.427 1.00 93.06 179 VAL A O 1
ATOM 1465 N N . GLY A 1 180 ? -17.582 21.246 4.464 1.00 93.62 180 GLY A N 1
ATOM 1466 C CA . GLY A 1 180 ? -18.904 21.683 4.006 1.00 93.62 180 GLY A CA 1
ATOM 1467 C C . GLY A 1 180 ? -19.553 20.618 3.115 1.00 93.62 180 GLY A C 1
ATOM 1468 O O . GLY A 1 180 ? -19.618 19.448 3.487 1.00 93.62 180 GLY A O 1
ATOM 1469 N N . ASP A 1 181 ? -19.981 21.014 1.919 1.00 93.50 181 ASP A N 1
ATOM 1470 C CA . ASP A 1 181 ? -20.570 20.108 0.919 1.00 93.50 181 ASP A CA 1
ATOM 1471 C C . ASP A 1 181 ? -19.544 19.579 -0.099 1.00 93.50 181 ASP A C 1
ATOM 1473 O O . ASP A 1 181 ? -19.902 18.932 -1.085 1.00 93.50 181 ASP A O 1
ATOM 1477 N N . GLN A 1 182 ? -18.257 19.872 0.105 1.00 94.06 182 GLN A N 1
ATOM 1478 C CA . GLN A 1 182 ? -17.184 19.480 -0.802 1.00 94.06 182 GLN A CA 1
ATOM 1479 C C . GLN A 1 182 ? -16.344 18.348 -0.217 1.00 94.06 182 GLN A C 1
ATOM 1481 O O . GLN A 1 182 ? -16.076 18.301 0.983 1.00 94.06 182 GLN A O 1
ATOM 1486 N N . TYR A 1 183 ? -15.897 17.456 -1.098 1.00 94.88 183 TYR A N 1
ATOM 1487 C CA . TYR A 1 183 ? -15.061 16.314 -0.750 1.00 94.88 183 TYR A CA 1
ATOM 1488 C C . TYR A 1 183 ? -13.662 16.468 -1.336 1.00 94.88 183 TYR A C 1
ATOM 1490 O O . TYR A 1 183 ? -13.503 16.796 -2.518 1.00 94.88 183 TYR A O 1
ATOM 1498 N N . PHE A 1 184 ? -12.659 16.164 -0.521 1.00 93.31 184 PHE A N 1
ATOM 1499 C CA . PHE A 1 184 ? -11.245 16.273 -0.855 1.00 93.31 184 PHE A CA 1
ATOM 1500 C C . PHE A 1 184 ? -10.531 14.963 -0.558 1.00 93.31 184 PHE A C 1
ATOM 1502 O O . PHE A 1 184 ? -10.850 14.276 0.409 1.00 93.31 184 PHE A O 1
ATOM 1509 N N . VAL A 1 185 ? -9.566 14.619 -1.402 1.00 92.62 185 VAL A N 1
ATOM 1510 C CA . VAL A 1 185 ? -8.735 13.430 -1.255 1.00 92.62 185 VAL A CA 1
ATOM 1511 C C . VAL A 1 185 ? -7.330 13.867 -0.879 1.00 92.62 185 VAL A C 1
ATOM 1513 O O . VAL A 1 185 ? -6.693 14.638 -1.599 1.00 92.62 185 VAL A O 1
ATOM 1516 N N . GLU A 1 186 ? -6.834 13.332 0.226 1.00 91.88 186 GLU A N 1
ATOM 1517 C CA . GLU A 1 186 ? -5.448 13.490 0.645 1.00 91.88 186 GLU A CA 1
ATOM 1518 C C . GLU A 1 186 ? -4.748 12.139 0.620 1.00 91.88 186 GLU A C 1
ATOM 1520 O O . GLU A 1 186 ? -5.289 11.127 1.067 1.00 91.88 186 GLU A O 1
ATOM 1525 N N . VAL A 1 187 ? -3.531 12.115 0.083 1.00 91.50 187 VAL A N 1
ATOM 1526 C CA . VAL A 1 187 ? -2.725 10.899 0.028 1.00 91.50 187 VAL A CA 1
ATOM 1527 C C . VAL A 1 187 ? -1.511 11.086 0.917 1.00 91.50 187 VAL A C 1
ATOM 1529 O O . VAL A 1 187 ? -0.734 12.021 0.733 1.00 91.50 187 VAL A O 1
ATOM 1532 N N . TYR A 1 188 ? -1.344 10.182 1.873 1.00 92.56 188 TYR A N 1
ATOM 1533 C CA . TYR A 1 188 ? -0.245 10.183 2.823 1.00 92.56 188 TYR A CA 1
ATOM 1534 C C . TYR A 1 188 ? 0.650 8.975 2.598 1.00 92.56 188 TYR A C 1
ATOM 1536 O O . TYR A 1 188 ? 0.174 7.860 2.388 1.00 92.56 188 TYR A O 1
ATOM 1544 N N . TYR A 1 189 ? 1.955 9.177 2.716 1.00 92.81 189 TYR A N 1
ATOM 1545 C CA . TYR A 1 189 ? 2.938 8.112 2.689 1.00 92.81 189 TYR A CA 1
ATOM 1546 C C . TYR A 1 189 ? 3.679 8.039 4.019 1.00 92.81 189 TYR A C 1
ATOM 1548 O O . TYR A 1 189 ? 4.204 9.030 4.530 1.00 92.81 189 TYR A O 1
ATOM 1556 N N . ARG A 1 190 ? 3.727 6.839 4.591 1.00 92.38 190 ARG A N 1
ATOM 1557 C CA . ARG A 1 190 ? 4.552 6.515 5.748 1.00 92.38 190 ARG A CA 1
ATOM 1558 C C . ARG A 1 190 ? 5.602 5.506 5.327 1.00 92.38 190 ARG A C 1
ATOM 1560 O O . ARG A 1 190 ? 5.269 4.372 5.006 1.00 92.38 190 ARG A O 1
ATOM 1567 N N . ASN A 1 191 ? 6.859 5.917 5.359 1.00 90.44 191 ASN A N 1
ATOM 1568 C CA . ASN A 1 191 ? 8.022 5.093 5.028 1.00 90.44 191 ASN A CA 1
ATOM 1569 C C . ASN A 1 191 ? 9.020 4.980 6.186 1.00 90.44 191 ASN A C 1
ATOM 1571 O O . ASN A 1 191 ? 10.102 4.434 6.017 1.00 90.44 191 ASN A O 1
ATOM 1575 N N . ASP A 1 192 ? 8.678 5.506 7.356 1.00 86.56 192 ASP A N 1
ATOM 1576 C CA . ASP A 1 192 ? 9.513 5.431 8.542 1.00 86.56 192 ASP A CA 1
ATOM 1577 C C . ASP A 1 192 ? 8.624 5.212 9.763 1.00 86.56 192 ASP A C 1
ATOM 1579 O O . ASP A 1 192 ? 7.578 5.846 9.915 1.00 86.56 192 ASP A O 1
ATOM 1583 N N . SER A 1 193 ? 9.034 4.293 10.635 1.00 84.44 193 SER A N 1
ATOM 1584 C CA . SER A 1 193 ? 8.359 4.067 11.904 1.00 84.44 193 SER A CA 1
ATOM 1585 C C . SER A 1 193 ? 8.545 5.218 12.894 1.00 84.44 193 SER A C 1
ATOM 1587 O O . SER A 1 193 ? 7.672 5.425 13.733 1.00 84.44 193 SER A O 1
ATOM 1589 N N . ALA A 1 194 ? 9.657 5.954 12.793 1.00 85.06 194 ALA A N 1
ATOM 1590 C CA . ALA A 1 194 ? 10.017 7.042 13.700 1.00 85.06 194 ALA A CA 1
ATOM 1591 C C . ALA A 1 194 ? 9.295 8.364 13.396 1.00 85.06 194 ALA A C 1
ATOM 1593 O O . ALA A 1 194 ? 9.239 9.239 14.258 1.00 85.06 194 ALA A O 1
ATOM 1594 N N . HIS A 1 195 ? 8.732 8.511 12.196 1.00 88.06 195 HIS A N 1
ATOM 1595 C CA . HIS A 1 195 ? 8.095 9.746 11.750 1.00 88.06 195 HIS A CA 1
ATOM 1596 C C . HIS A 1 195 ? 6.615 9.533 11.416 1.00 88.06 195 HIS A C 1
ATOM 1598 O O . HIS A 1 195 ? 6.163 8.435 11.073 1.00 88.06 195 HIS A O 1
ATOM 1604 N N . ALA A 1 196 ? 5.841 10.613 11.528 1.00 90.19 196 ALA A N 1
ATOM 1605 C CA . ALA A 1 196 ? 4.465 10.632 11.058 1.00 90.19 196 ALA A CA 1
ATOM 1606 C C . ALA A 1 196 ? 4.415 10.522 9.525 1.00 90.19 196 ALA A C 1
ATOM 1608 O O . ALA A 1 196 ? 5.367 10.868 8.824 1.00 90.19 196 ALA A O 1
ATOM 1609 N N . ALA A 1 197 ? 3.283 10.050 9.006 1.00 93.94 197 ALA A N 1
ATOM 1610 C CA . ALA A 1 197 ? 3.036 10.047 7.574 1.00 93.94 197 ALA A CA 1
ATOM 1611 C C . ALA A 1 197 ? 3.046 11.476 7.011 1.00 93.94 197 ALA A C 1
ATOM 1613 O O . ALA A 1 197 ? 2.542 12.401 7.649 1.00 93.94 197 ALA A O 1
ATOM 1614 N N . HIS A 1 198 ? 3.592 11.643 5.810 1.00 92.00 198 HIS A N 1
ATOM 1615 C CA . HIS A 1 198 ? 3.654 12.926 5.113 1.00 92.00 198 HIS A CA 1
ATOM 1616 C C . HIS A 1 198 ? 2.751 12.909 3.881 1.00 92.00 198 HIS A C 1
ATOM 1618 O O . HIS A 1 198 ? 2.552 11.861 3.268 1.00 92.00 198 HIS A O 1
ATOM 1624 N N . ILE A 1 199 ? 2.210 14.069 3.514 1.00 90.56 199 ILE A N 1
ATOM 1625 C CA . ILE A 1 199 ? 1.382 14.213 2.313 1.00 90.56 199 ILE A CA 1
ATOM 1626 C C . ILE A 1 199 ? 2.259 14.019 1.074 1.00 90.56 199 ILE A C 1
ATOM 1628 O O . ILE A 1 199 ? 3.372 14.545 1.000 1.00 90.56 199 ILE A O 1
ATOM 1632 N N . ILE A 1 200 ? 1.740 13.289 0.090 1.00 89.00 200 ILE A N 1
ATOM 1633 C CA . ILE A 1 200 ? 2.314 13.218 -1.251 1.00 89.00 200 ILE A CA 1
ATOM 1634 C C . ILE A 1 200 ? 1.389 13.913 -2.245 1.00 89.00 200 ILE A C 1
ATOM 1636 O O . ILE A 1 200 ? 0.170 13.732 -2.233 1.00 89.00 200 ILE A O 1
ATOM 1640 N N . ASN A 1 201 ? 1.984 14.699 -3.138 1.00 85.44 201 ASN A N 1
ATOM 1641 C CA . ASN A 1 201 ? 1.231 15.367 -4.189 1.00 85.44 201 ASN A CA 1
ATOM 1642 C C . ASN A 1 201 ? 0.887 14.363 -5.283 1.00 85.44 201 ASN A C 1
ATOM 1644 O O . ASN A 1 201 ? 1.769 13.763 -5.901 1.00 85.44 201 ASN A O 1
ATOM 1648 N N . VAL A 1 202 ? -0.407 14.202 -5.534 1.00 84.25 202 VAL A N 1
ATOM 1649 C CA . VAL A 1 202 ? -0.921 13.362 -6.613 1.00 84.25 202 VAL A CA 1
ATOM 1650 C C . VAL A 1 202 ? -0.770 14.123 -7.929 1.00 84.25 202 VAL A C 1
ATOM 1652 O O . VAL A 1 202 ? -1.715 14.765 -8.366 1.00 84.25 202 VAL A O 1
ATOM 1655 N N . GLY A 1 203 ? 0.415 14.059 -8.547 1.00 79.75 203 GLY A N 1
ATOM 1656 C CA . GLY A 1 203 ? 0.726 14.591 -9.884 1.00 79.75 203 GLY A CA 1
ATOM 1657 C C . GLY A 1 203 ? -0.098 15.814 -10.315 1.00 79.75 203 GLY A C 1
ATOM 1658 O O . GLY A 1 203 ? -0.126 16.829 -9.631 1.00 79.75 203 GLY A O 1
ATOM 1659 N N . GLU A 1 204 ? -0.796 15.698 -11.446 1.00 74.94 204 GLU A N 1
ATOM 1660 C CA . GLU A 1 204 ? -1.677 16.711 -12.062 1.00 74.94 204 GLU A CA 1
ATOM 1661 C C . GLU A 1 204 ? -2.915 17.118 -11.220 1.00 74.94 204 GLU A C 1
ATOM 1663 O O . GLU A 1 204 ? -3.900 17.607 -11.767 1.00 74.94 204 GLU A O 1
ATOM 1668 N N . CYS A 1 205 ? -2.901 16.921 -9.898 1.00 76.62 205 CYS A N 1
ATOM 1669 C CA . CYS A 1 205 ? -3.905 17.436 -8.975 1.00 76.62 205 CYS A CA 1
ATOM 1670 C C . CYS A 1 205 ? -3.280 18.489 -8.038 1.00 76.62 205 CYS A C 1
ATOM 1672 O O . CYS A 1 205 ? -2.517 18.128 -7.137 1.00 76.62 205 CYS A O 1
ATOM 1674 N N . PRO A 1 206 ? -3.570 19.792 -8.218 1.00 69.44 206 PRO A N 1
ATOM 1675 C CA . PRO A 1 206 ? -3.143 20.813 -7.266 1.00 69.44 206 PRO A CA 1
ATOM 1676 C C . PRO A 1 206 ? -3.841 20.611 -5.909 1.00 69.44 206 PRO A C 1
ATOM 1678 O O . PRO A 1 206 ? -4.991 20.181 -5.851 1.00 69.44 206 PRO A O 1
ATOM 1681 N N . GLY A 1 207 ? -3.140 20.903 -4.810 1.00 68.88 207 GLY A N 1
ATOM 1682 C CA . GLY A 1 207 ? -3.674 20.733 -3.456 1.00 68.88 207 GLY A CA 1
ATOM 1683 C C . GLY A 1 207 ? -4.587 21.892 -3.023 1.00 68.88 207 GLY A C 1
ATOM 1684 O O . GLY A 1 207 ? -4.207 23.045 -3.249 1.00 68.88 207 GLY A O 1
ATOM 1685 N N . PRO A 1 208 ? -5.738 21.625 -2.364 1.00 77.62 208 PRO A N 1
ATOM 1686 C CA . PRO A 1 208 ? -6.310 20.311 -2.027 1.00 77.62 208 PRO A CA 1
ATOM 1687 C C . PRO A 1 208 ? -7.014 19.634 -3.222 1.00 77.62 208 PRO A C 1
ATOM 1689 O O . PRO A 1 208 ? -7.791 20.262 -3.940 1.00 77.62 208 PRO A O 1
ATOM 1692 N N . CYS A 1 209 ? -6.772 18.332 -3.417 1.00 87.19 209 CYS A N 1
ATOM 1693 C CA . CYS A 1 209 ? -7.305 17.581 -4.556 1.00 87.19 209 CYS A CA 1
ATOM 1694 C C . CYS A 1 209 ? -8.791 17.258 -4.345 1.00 87.19 209 CYS A C 1
ATOM 1696 O O . CYS A 1 209 ? -9.135 16.488 -3.449 1.00 87.19 209 CYS A O 1
ATOM 1698 N N . SER A 1 210 ? -9.691 17.827 -5.151 1.00 91.81 210 SER A N 1
ATOM 1699 C CA . SER A 1 210 ? -11.123 17.510 -5.030 1.00 91.81 210 SER A CA 1
ATOM 1700 C C . SER A 1 210 ? -11.417 16.063 -5.443 1.00 91.81 210 SER A C 1
ATOM 1702 O O . SER A 1 210 ? -10.779 15.521 -6.350 1.00 91.81 210 SER A O 1
ATOM 1704 N N . LEU A 1 211 ? -12.437 15.443 -4.837 1.00 91.38 211 LEU A N 1
ATOM 1705 C CA . LEU A 1 211 ? -12.876 14.087 -5.195 1.00 91.38 211 LEU A CA 1
ATOM 1706 C C . LEU A 1 211 ? -13.205 13.964 -6.692 1.00 91.38 211 LEU A C 1
ATOM 1708 O O . LEU A 1 211 ? -12.888 12.956 -7.319 1.00 91.38 211 LEU A O 1
ATOM 1712 N N . HIS A 1 212 ? -13.798 15.005 -7.280 1.00 90.38 212 HIS A N 1
ATOM 1713 C CA . HIS A 1 212 ? -14.132 15.032 -8.702 1.00 90.38 212 HIS A CA 1
ATOM 1714 C C . HIS A 1 212 ? -12.883 14.977 -9.596 1.00 90.38 212 HIS A C 1
ATOM 1716 O O . HIS A 1 212 ? -12.810 14.149 -10.504 1.00 90.38 212 HIS A O 1
ATOM 1722 N N . GLN A 1 213 ? -11.872 15.806 -9.310 1.00 88.88 213 GLN A N 1
ATOM 1723 C CA . GLN A 1 213 ? -10.604 15.795 -10.049 1.00 88.88 213 GLN A CA 1
ATOM 1724 C C . GLN A 1 213 ? -9.856 14.473 -9.864 1.00 88.88 213 GLN A C 1
ATOM 1726 O O . GLN A 1 213 ? -9.351 13.905 -10.834 1.00 88.88 213 GLN A O 1
ATOM 1731 N N . PHE A 1 214 ? -9.831 13.950 -8.635 1.00 89.25 214 PHE A N 1
ATOM 1732 C CA . PHE A 1 214 ? -9.229 12.654 -8.339 1.00 89.25 214 PHE A CA 1
ATOM 1733 C C . PHE A 1 214 ? -9.911 11.517 -9.117 1.00 89.25 214 PHE A C 1
ATOM 1735 O O . PHE A 1 214 ? -9.227 10.634 -9.643 1.00 89.25 214 PHE A O 1
ATOM 1742 N N . GLY A 1 215 ? -11.243 11.567 -9.236 1.00 88.00 215 GLY A N 1
ATOM 1743 C CA . GLY A 1 215 ? -12.054 10.631 -10.014 1.00 88.00 215 GLY A CA 1
ATOM 1744 C C . GLY A 1 215 ? -11.711 10.653 -11.501 1.00 88.00 215 GLY A C 1
ATOM 1745 O O . GLY A 1 215 ? -11.315 9.622 -12.036 1.00 88.00 215 GLY A O 1
ATOM 1746 N N . ILE A 1 216 ? -11.754 11.829 -12.142 1.00 87.31 216 ILE A N 1
ATOM 1747 C CA . ILE A 1 216 ? -11.405 11.998 -13.569 1.00 87.31 216 ILE A CA 1
ATOM 1748 C C . ILE A 1 216 ? -10.009 11.440 -13.859 1.00 87.31 216 ILE A C 1
ATOM 1750 O O . ILE A 1 216 ? -9.795 10.696 -14.818 1.00 87.31 216 ILE A O 1
ATOM 1754 N N . ARG A 1 217 ? -9.047 11.785 -13.003 1.00 85.12 217 ARG A N 1
ATOM 1755 C CA . ARG A 1 217 ? -7.664 11.344 -13.144 1.00 85.12 217 ARG A CA 1
ATOM 1756 C C . ARG A 1 217 ? -7.547 9.824 -13.027 1.00 85.12 217 ARG A C 1
ATOM 1758 O O . ARG A 1 217 ? -6.896 9.191 -13.859 1.00 85.12 217 ARG A O 1
ATOM 1765 N N . SER A 1 218 ? -8.157 9.244 -11.998 1.00 83.94 218 SER A N 1
ATOM 1766 C CA . SER A 1 218 ? -8.119 7.800 -11.757 1.00 83.94 218 SER A CA 1
ATOM 1767 C C . SER A 1 218 ? -8.818 7.028 -12.875 1.00 83.94 218 SER A C 1
ATOM 1769 O O . SER A 1 218 ? -8.297 6.012 -13.325 1.00 83.94 218 SER A O 1
ATOM 1771 N N . ASP A 1 219 ? -9.924 7.551 -13.407 1.00 85.31 219 ASP A N 1
ATOM 1772 C CA . ASP A 1 219 ? -10.681 6.932 -14.498 1.00 85.31 219 ASP A CA 1
ATOM 1773 C C . ASP A 1 219 ? -9.860 6.729 -15.775 1.00 85.31 219 ASP A C 1
ATOM 1775 O O . ASP A 1 219 ? -10.068 5.743 -16.478 1.00 85.31 219 ASP A O 1
ATOM 1779 N N . SER A 1 220 ? -8.901 7.618 -16.056 1.00 82.56 220 SER A N 1
ATOM 1780 C CA . SER A 1 220 ? -8.001 7.490 -17.211 1.00 82.56 220 SER A CA 1
ATOM 1781 C C . SER A 1 220 ? -6.963 6.366 -17.085 1.00 82.56 220 SER A C 1
ATOM 1783 O O . SER A 1 220 ? -6.352 5.980 -18.080 1.00 82.56 220 SER A O 1
ATOM 1785 N N . ARG A 1 221 ? -6.733 5.855 -15.867 1.00 81.00 221 ARG A N 1
ATOM 1786 C CA . ARG A 1 221 ? -5.662 4.891 -15.549 1.00 81.00 221 ARG A CA 1
ATOM 1787 C C . ARG A 1 221 ? -6.183 3.553 -15.032 1.00 81.00 221 ARG A C 1
ATOM 1789 O O . ARG A 1 221 ? -5.414 2.601 -14.930 1.00 81.00 221 ARG A O 1
ATOM 1796 N N . ILE A 1 222 ? -7.466 3.478 -14.685 1.00 83.25 222 ILE A N 1
ATOM 1797 C CA . ILE A 1 222 ? -8.109 2.251 -14.222 1.00 83.25 222 ILE A CA 1
ATOM 1798 C C . ILE A 1 222 ? -8.621 1.470 -15.440 1.00 83.25 222 ILE A C 1
ATOM 1800 O O . ILE A 1 222 ? -9.451 2.001 -16.185 1.00 83.25 222 ILE A O 1
ATOM 1804 N N . PRO A 1 223 ? -8.193 0.207 -15.628 1.00 83.00 223 PRO A N 1
ATOM 1805 C CA . PRO A 1 223 ? -8.744 -0.635 -16.680 1.00 83.00 223 PRO A CA 1
ATOM 1806 C C . PRO A 1 223 ? -10.236 -0.868 -16.421 1.00 83.00 223 PRO A C 1
ATOM 1808 O O . PRO A 1 223 ? -10.641 -1.233 -15.314 1.00 83.00 223 PRO A O 1
ATOM 1811 N N . LYS A 1 224 ? -11.071 -0.671 -17.443 1.00 85.56 224 LYS A N 1
ATOM 1812 C CA . LYS A 1 224 ? -12.518 -0.931 -17.365 1.00 85.56 224 LYS A CA 1
ATOM 1813 C C . LYS A 1 224 ? -12.802 -2.429 -17.395 1.00 85.56 224 LYS A C 1
ATOM 1815 O O . LYS A 1 224 ? -13.740 -2.890 -16.750 1.00 85.56 224 LYS A O 1
ATOM 1820 N N . ASN A 1 225 ? -11.990 -3.194 -18.123 1.00 85.94 225 ASN A N 1
ATOM 1821 C CA . ASN A 1 225 ? -12.013 -4.650 -18.080 1.00 85.94 225 ASN A CA 1
ATOM 1822 C C . ASN A 1 225 ? -10.598 -5.186 -18.298 1.00 85.94 225 ASN A C 1
ATOM 1824 O O . ASN A 1 225 ? -10.159 -5.361 -19.433 1.00 85.94 225 ASN A O 1
ATOM 1828 N N . TRP A 1 226 ? -9.923 -5.498 -17.190 1.00 83.88 226 TRP A N 1
ATOM 1829 C CA . TRP A 1 226 ? -8.558 -6.023 -17.200 1.00 83.88 226 TRP A CA 1
ATOM 1830 C C . TRP A 1 226 ? -8.393 -7.243 -18.117 1.00 83.88 226 TRP A C 1
ATOM 1832 O O . TRP A 1 226 ? -7.426 -7.307 -18.866 1.00 83.88 226 TRP A O 1
ATOM 1842 N N . TYR A 1 227 ? -9.350 -8.179 -18.123 1.00 83.88 227 TYR A N 1
ATOM 1843 C CA . TYR A 1 227 ? -9.251 -9.392 -18.940 1.00 83.88 227 TYR A CA 1
ATOM 1844 C C . TYR A 1 227 ? -9.244 -9.067 -20.434 1.00 83.88 227 TYR A C 1
ATOM 1846 O O . TYR A 1 227 ? -8.367 -9.515 -21.171 1.00 83.88 227 TYR A O 1
ATOM 1854 N N . LYS A 1 228 ? -10.187 -8.223 -20.861 1.00 87.31 228 LYS A N 1
ATOM 1855 C CA . LYS A 1 228 ? -10.293 -7.785 -22.254 1.00 87.31 228 LYS A CA 1
ATOM 1856 C C . LYS A 1 228 ? -9.093 -6.937 -22.675 1.00 87.31 228 LYS A C 1
ATOM 1858 O O . LYS A 1 228 ? -8.570 -7.122 -23.767 1.00 87.31 228 LYS A O 1
ATOM 1863 N N . GLU A 1 229 ? -8.648 -6.023 -21.817 1.00 88.25 229 GLU A N 1
ATOM 1864 C CA . GLU A 1 229 ? -7.498 -5.150 -22.085 1.00 88.25 229 GLU A CA 1
ATOM 1865 C C . GLU A 1 229 ? -6.174 -5.922 -22.132 1.00 88.25 229 GLU A C 1
ATOM 1867 O O . GLU A 1 229 ? -5.287 -5.572 -22.907 1.00 88.25 229 GLU A O 1
ATOM 1872 N N . CYS A 1 230 ? -6.056 -7.017 -21.376 1.00 86.31 230 CYS A N 1
ATOM 1873 C CA . CYS A 1 230 ? -4.925 -7.937 -21.469 1.00 86.31 230 CYS A CA 1
ATOM 1874 C C . CYS A 1 230 ? -4.985 -8.877 -22.682 1.00 86.31 230 CYS A C 1
ATOM 1876 O O . CYS A 1 230 ? -3.975 -9.516 -22.980 1.00 86.31 230 CYS A O 1
ATOM 1878 N N . GLY A 1 231 ? -6.115 -8.936 -23.397 1.00 84.44 231 GLY A N 1
ATOM 1879 C CA . GLY A 1 231 ? -6.305 -9.790 -24.570 1.00 84.44 231 GLY A CA 1
ATOM 1880 C C . GLY A 1 231 ? -6.683 -11.235 -24.240 1.00 84.44 231 GLY A C 1
ATOM 1881 O O . GLY A 1 231 ? -6.349 -12.131 -25.007 1.00 84.44 231 GLY A O 1
ATOM 1882 N N . PHE A 1 232 ? -7.337 -11.482 -23.101 1.00 81.31 232 PHE A N 1
ATOM 1883 C CA . PHE A 1 232 ? -7.907 -12.795 -22.802 1.00 81.31 232 PHE A CA 1
ATOM 1884 C C . PHE A 1 232 ? -9.260 -12.956 -23.500 1.00 81.31 232 PHE A C 1
ATOM 1886 O O . PHE A 1 232 ? -10.145 -12.116 -23.333 1.00 81.31 232 PHE A O 1
ATOM 1893 N N . ASP A 1 233 ? -9.419 -14.046 -24.254 1.00 59.66 233 ASP A N 1
ATOM 1894 C CA . ASP A 1 233 ? -10.625 -14.303 -25.051 1.00 59.66 233 ASP A CA 1
ATOM 1895 C C . ASP A 1 233 ? -11.851 -14.697 -24.204 1.00 59.66 233 ASP A C 1
ATOM 1897 O O . ASP A 1 233 ? -12.976 -14.531 -24.669 1.00 59.66 233 ASP A O 1
ATOM 1901 N N . ASP A 1 234 ? -11.665 -15.164 -22.958 1.00 52.16 234 ASP A N 1
ATOM 1902 C CA . ASP A 1 234 ? -12.759 -15.426 -22.012 1.00 52.16 234 ASP A CA 1
ATOM 1903 C C . ASP A 1 234 ? -12.247 -15.630 -20.563 1.00 52.16 234 ASP A C 1
ATOM 1905 O O . ASP A 1 234 ? -11.139 -16.132 -20.348 1.00 52.16 234 ASP A O 1
ATOM 1909 N N . CYS A 1 235 ? -13.048 -15.289 -19.541 1.00 51.75 235 CYS A N 1
ATOM 1910 C CA . CYS A 1 235 ? -12.699 -15.459 -18.108 1.00 51.75 235 CYS A CA 1
ATOM 1911 C C . CYS A 1 235 ? -12.545 -16.936 -17.672 1.00 51.75 235 CYS A C 1
ATOM 1913 O O . CYS A 1 235 ? -12.182 -17.223 -16.528 1.00 51.75 235 CYS A O 1
ATOM 1915 N N . SER A 1 236 ? -12.873 -17.869 -18.564 1.00 47.06 236 SER A N 1
ATOM 1916 C CA . SER A 1 236 ? -12.935 -19.317 -18.358 1.00 47.06 236 SER A CA 1
ATOM 1917 C C . SER A 1 236 ? -11.616 -20.043 -18.646 1.00 47.06 236 SER A C 1
ATOM 1919 O O . SER A 1 236 ? -11.464 -21.183 -18.210 1.00 47.06 236 SER A O 1
ATOM 1921 N N . ASN A 1 237 ? -10.620 -19.388 -19.257 1.00 43.69 237 ASN A N 1
ATOM 1922 C CA . ASN A 1 237 ? -9.264 -19.937 -19.393 1.00 43.69 237 ASN A CA 1
ATOM 1923 C C . ASN A 1 237 ? -8.467 -19.778 -18.087 1.00 43.69 237 ASN A C 1
ATOM 1925 O O . ASN A 1 237 ? -7.409 -19.151 -18.023 1.00 43.69 237 ASN A O 1
ATOM 1929 N N . LYS A 1 238 ? -8.998 -20.360 -17.010 1.00 46.66 238 LYS A N 1
ATOM 1930 C CA . LYS A 1 238 ? -8.210 -20.693 -15.828 1.00 46.66 238 LYS A CA 1
ATOM 1931 C C . LYS A 1 238 ? -7.327 -21.882 -16.204 1.00 46.66 238 LYS A C 1
ATOM 1933 O O . LYS A 1 238 ? -7.839 -22.884 -16.685 1.00 46.66 238 LYS A O 1
ATOM 1938 N N . HIS A 1 239 ? -6.031 -21.775 -15.926 1.00 47.41 239 HIS A N 1
ATOM 1939 C CA . HIS A 1 239 ? -5.007 -22.821 -16.074 1.00 47.41 239 HIS A CA 1
ATOM 1940 C C . HIS A 1 239 ? -4.311 -22.926 -17.434 1.00 47.41 239 HIS A C 1
ATOM 1942 O O . HIS A 1 239 ? -4.502 -23.876 -18.181 1.00 47.41 239 HIS A O 1
ATOM 1948 N N . THR A 1 240 ? -3.328 -22.052 -17.635 1.00 36.91 240 THR A N 1
ATOM 1949 C CA . THR A 1 240 ? -2.020 -22.488 -18.142 1.00 36.91 240 THR A CA 1
ATOM 1950 C C . THR A 1 240 ? -0.929 -21.744 -17.373 1.00 36.91 240 THR A C 1
ATOM 1952 O O . THR A 1 240 ? -0.352 -20.780 -17.867 1.00 36.91 240 THR A O 1
ATOM 1955 N N . GLU A 1 241 ? -0.657 -22.162 -16.133 1.00 39.34 241 GLU A N 1
ATOM 1956 C CA . GLU A 1 241 ? 0.696 -21.981 -15.602 1.00 39.34 241 GLU A CA 1
ATOM 1957 C C . GLU A 1 241 ? 1.572 -23.015 -16.318 1.00 39.34 241 GLU A C 1
ATOM 1959 O O . GLU A 1 241 ? 1.413 -24.222 -16.139 1.00 39.34 241 GLU A O 1
ATOM 1964 N N . SER A 1 242 ? 2.473 -22.540 -17.177 1.00 34.62 242 SER A N 1
ATOM 1965 C CA . SER A 1 242 ? 3.678 -23.285 -17.524 1.00 34.62 242 SER A CA 1
ATOM 1966 C C . SER A 1 242 ? 4.428 -23.548 -16.220 1.00 34.62 242 SER A C 1
ATOM 1968 O O . SER A 1 242 ? 4.852 -22.597 -15.563 1.00 34.62 242 SER A O 1
ATOM 1970 N N . GLY A 1 243 ? 4.513 -24.819 -15.829 1.00 30.36 243 GLY A N 1
ATOM 1971 C CA . GLY A 1 243 ? 5.107 -25.237 -14.567 1.00 30.36 243 GLY A CA 1
ATOM 1972 C C . GLY A 1 243 ? 6.525 -24.705 -14.381 1.00 30.36 243 GLY A C 1
ATOM 1973 O O . GLY A 1 243 ? 7.411 -24.992 -15.185 1.00 30.36 243 GLY A O 1
ATOM 1974 N N . ASP A 1 244 ? 6.734 -23.987 -13.281 1.00 31.69 244 ASP A N 1
ATOM 1975 C CA . ASP A 1 244 ? 8.046 -23.911 -12.649 1.00 31.69 244 ASP A CA 1
ATOM 1976 C C . ASP A 1 244 ? 8.281 -25.269 -11.974 1.00 31.69 244 ASP A C 1
ATOM 1978 O O . ASP A 1 244 ? 7.769 -25.565 -10.893 1.00 31.69 244 ASP A O 1
ATOM 1982 N N . ASN A 1 245 ? 9.008 -26.137 -12.678 1.00 30.69 245 ASN A N 1
ATOM 1983 C CA . ASN A 1 245 ? 9.647 -27.293 -12.076 1.00 30.69 245 ASN A CA 1
ATOM 1984 C C . ASN A 1 245 ? 10.835 -26.807 -11.239 1.00 30.69 245 ASN A C 1
ATOM 1986 O O . ASN A 1 245 ? 11.799 -26.307 -11.811 1.00 30.69 245 ASN A O 1
ATOM 1990 N N . SER A 1 246 ? 10.774 -27.141 -9.944 1.00 31.09 246 SER A N 1
ATOM 1991 C CA . SER A 1 246 ? 11.893 -27.279 -8.986 1.00 31.09 246 SER A CA 1
ATOM 1992 C C . SER A 1 246 ? 12.555 -25.997 -8.480 1.00 31.09 246 SER A C 1
ATOM 1994 O O . SER A 1 246 ? 13.229 -25.301 -9.266 1.00 31.09 246 SER A O 1
#

Nearest PDB structures (foldseek):
  1rpt-assembly1_A-2  TM=8.780E-01  e=2.290E-15  Rattus norvegicus
  1nd5-assembly1_B  TM=8.667E-01  e=2.752E-14  Homo sapiens
  8xj4-assembly1_A  TM=8.622E-01  e=1.282E-13  Homo sapiens
  3it2-assembly1_B  TM=6.940E-01  e=4.552E-09  Francisella tularensis subsp. holarctica LVS
  8gdl-assembly2_B  TM=4.766E-01  e=1.444E-03  Xenopsylla cheopis

Secondary structure (DSSP, 8-state):
-HHHHHHHHHHHHHHHHTTTTS-SS--TTT---EEESSHHHHHHHHHHHHHH----GGG-S-TT--------EEE-GGG-TTT-TTS--HHHHHHHHHHHHH-HHHHHHHHHTHHHHHHHHHHH--SSPPPTTTHHHHHHHHHHT---HHHHHHHHHHT---SSPPPTT-EEEEEEEEETTEEEEEEEEE--SSS--EE---TT-PSSEEHHHHHHHHHTTS-S-HHHHHT-S-TT----------

Mean predicted aligned error: 8.56 Å

Radius of gyration: 21.18 Å; Cα contacts (8 Å, |Δi|>4): 259; chains: 1; bounding box: 51×49×58 Å